Protein AF-A0A7I5ED34-F1 (afdb_monomer)

InterPro domains:
  IPR027806 Harbinger transposase-derived nuclease domain [PF13359] (6-135)

Radius of gyration: 24.77 Å; Cα contacts (8 Å, |Δi|>4): 84; chains: 1; bounding box: 63×50×74 Å

Sequence (184 aa):
MLLAFDVGAPGREGDAGVHTRSNIRTLIDNNDRLFLPRETWKCWPSAAVPLRKTTVDVLVDCGFAQGHRFVRPYKRARSDAPGKRRFNAKHSGVRRVVESTFCMLSRRFGLLQSSIQMEPSHAADVVVSLLVLHNLILGWRMQSREAEGLPSEILRELHPLEDRSQEVEEEVRSAVQVELIRVD

Solvent-accessible surface area (backbone atoms only — not comparable to full-atom values): 11478 Å² total; per-residue (Å²): 129,82,89,80,87,86,79,72,74,64,87,88,57,52,70,47,57,50,43,73,73,32,70,66,44,54,50,61,71,75,39,63,84,84,46,86,64,84,73,73,72,75,70,66,96,79,60,96,55,84,77,71,93,67,72,65,82,39,82,44,56,79,77,45,76,83,48,90,45,38,42,52,60,66,55,76,97,73,26,84,50,70,69,46,42,54,48,36,54,51,51,53,50,54,49,50,53,53,53,48,51,51,48,52,50,34,68,72,39,59,69,71,74,52,86,73,94,57,60,64,70,61,46,32,53,52,49,52,50,51,55,53,51,53,39,51,55,49,51,51,54,48,51,53,53,54,49,73,73,47,61,74,74,58,59,62,69,74,55,88,66,77,75,57,65,58,61,52,52,50,53,54,51,51,53,56,54,58,56,65,68,72,77,120

Secondary structure (DSSP, 8-state):
----------TTS-HHHHHHHSHHHHHHHH-GGGS--TTTTS--TT-SS---S----EE--TTSPP-SSEEPPPPGGG--SHHHHHHHHHHHHHHHHHHHHHHHHHHH-GGGGS---S-HHHHHHHHHHHHHHHHHHHHHHHHHHHHHTS-HHHHHHT--S--THHHHHHHHHHHHHHHHHT--

Structure (mmCIF, N/CA/C/O backbone):
data_AF-A0A7I5ED34-F1
#
_entry.id   AF-A0A7I5ED34-F1
#
loop_
_atom_site.group_PDB
_atom_site.id
_atom_site.type_symbol
_atom_site.label_atom_id
_atom_site.label_alt_id
_atom_site.label_comp_id
_atom_site.label_asym_id
_atom_site.label_entity_id
_atom_site.label_seq_id
_atom_site.pdbx_PDB_ins_code
_atom_site.Cartn_x
_atom_site.Cartn_y
_atom_site.Cartn_z
_atom_site.occupancy
_atom_site.B_iso_or_equiv
_atom_site.auth_seq_id
_atom_site.auth_comp_id
_atom_site.auth_asym_id
_atom_site.auth_atom_id
_atom_site.pdbx_PDB_model_num
ATOM 1 N N . MET A 1 1 ? -3.509 7.866 0.348 1.00 80.06 1 MET A N 1
ATOM 2 C CA . MET A 1 1 ? -4.824 7.199 0.319 1.00 80.06 1 MET A CA 1
ATOM 3 C C . MET A 1 1 ? -4.589 5.719 0.112 1.00 80.06 1 MET A C 1
ATOM 5 O O . MET A 1 1 ? -3.797 5.367 -0.755 1.00 80.06 1 MET A O 1
ATOM 9 N N . LEU A 1 2 ? -5.214 4.881 0.930 1.00 86.81 2 LEU A N 1
ATOM 10 C CA . LEU A 1 2 ? -5.152 3.424 0.832 1.00 86.81 2 LEU A CA 1
ATOM 11 C C . LEU A 1 2 ? -6.393 2.930 0.087 1.00 86.81 2 LEU A C 1
ATOM 13 O O . LEU A 1 2 ? -7.500 3.305 0.457 1.00 86.81 2 LEU A O 1
ATOM 17 N N . LEU A 1 3 ? -6.205 2.129 -0.960 1.00 85.31 3 LEU A N 1
ATOM 18 C CA . LEU A 1 3 ? -7.299 1.670 -1.828 1.00 85.31 3 LEU A CA 1
ATOM 19 C C . LEU A 1 3 ? -7.878 0.323 -1.391 1.00 85.31 3 LEU A C 1
ATOM 21 O O . LEU A 1 3 ? -9.085 0.127 -1.429 1.00 85.31 3 LEU A O 1
ATOM 25 N N . ALA A 1 4 ? -7.010 -0.599 -0.987 1.00 86.31 4 ALA A N 1
ATOM 26 C CA . ALA A 1 4 ? -7.378 -1.925 -0.521 1.00 86.31 4 ALA A CA 1
ATOM 27 C C . ALA A 1 4 ? -6.369 -2.373 0.537 1.00 86.31 4 ALA A C 1
ATOM 29 O O . ALA A 1 4 ? -5.183 -2.042 0.450 1.00 86.31 4 ALA A O 1
ATOM 30 N N . PHE A 1 5 ? -6.846 -3.116 1.526 1.00 89.25 5 PHE A N 1
ATOM 31 C CA . PHE A 1 5 ? -6.038 -3.688 2.593 1.00 89.25 5 PHE A CA 1
ATOM 32 C C . PHE A 1 5 ? -6.630 -5.035 3.012 1.00 89.25 5 PHE A C 1
ATOM 34 O O . PHE A 1 5 ? -7.834 -5.250 2.898 1.00 89.25 5 PHE A O 1
ATOM 41 N N . ASP A 1 6 ? -5.761 -5.933 3.461 1.00 89.81 6 ASP A N 1
ATOM 42 C CA . ASP A 1 6 ? -6.108 -7.230 4.036 1.00 89.81 6 ASP A CA 1
ATOM 43 C C . ASP A 1 6 ? -5.361 -7.342 5.369 1.00 89.81 6 ASP A C 1
ATOM 45 O O . ASP A 1 6 ? -4.166 -7.034 5.433 1.00 89.81 6 ASP A O 1
ATOM 49 N N . VAL A 1 7 ? -6.077 -7.671 6.443 1.00 90.50 7 VAL A N 1
ATOM 50 C CA . VAL A 1 7 ? -5.601 -7.576 7.832 1.00 90.50 7 VAL A CA 1
ATOM 51 C C . VAL A 1 7 ? -5.946 -8.872 8.561 1.00 90.50 7 VAL A C 1
ATOM 53 O O . VAL A 1 7 ? -7.004 -9.448 8.340 1.00 90.50 7 VAL A O 1
ATOM 56 N N . GLY A 1 8 ? -5.054 -9.320 9.449 1.00 87.25 8 GLY A N 1
ATOM 57 C CA . GLY A 1 8 ? -5.261 -10.528 10.261 1.00 87.25 8 GLY A CA 1
ATOM 58 C C . GLY A 1 8 ? -4.441 -11.742 9.816 1.00 87.25 8 GLY A C 1
ATOM 59 O O . GLY A 1 8 ? -4.631 -12.840 10.333 1.00 87.25 8 GLY A O 1
ATOM 60 N N . ALA A 1 9 ? -3.504 -11.563 8.884 1.00 87.44 9 ALA A N 1
ATOM 61 C CA . ALA A 1 9 ? -2.612 -12.635 8.468 1.00 87.44 9 ALA A CA 1
ATOM 62 C C . ALA A 1 9 ? -1.679 -13.099 9.612 1.00 87.44 9 ALA A C 1
ATOM 64 O O . ALA A 1 9 ? -1.175 -12.266 10.373 1.00 87.44 9 ALA A O 1
ATOM 65 N N . PRO A 1 10 ? -1.386 -14.410 9.731 1.00 85.56 10 PRO A N 1
ATOM 66 C CA . PRO A 1 10 ? -0.461 -14.913 10.741 1.00 85.56 10 PRO A CA 1
ATOM 67 C C . PRO A 1 10 ? 0.959 -14.372 10.529 1.00 85.56 10 PRO A C 1
ATOM 69 O O . PRO A 1 10 ? 1.538 -14.548 9.462 1.00 85.56 10 PRO A O 1
ATOM 72 N N . GLY A 1 11 ? 1.587 -13.824 11.573 1.00 82.19 11 GLY A N 1
ATOM 73 C CA . GLY A 1 11 ? 2.927 -13.217 11.468 1.00 82.19 11 GLY A CA 1
ATOM 74 C C . GLY A 1 11 ? 4.078 -14.178 11.124 1.00 82.19 11 GLY A C 1
ATOM 75 O O . GLY A 1 11 ? 5.193 -13.733 10.873 1.00 82.19 11 GLY A O 1
ATOM 76 N N . ARG A 1 12 ? 3.838 -15.497 11.116 1.00 85.88 12 ARG A N 1
ATOM 77 C CA . ARG A 1 12 ? 4.816 -16.507 10.666 1.00 85.88 12 ARG A CA 1
ATOM 78 C C . ARG A 1 12 ? 4.838 -16.688 9.150 1.00 85.88 12 ARG A C 1
ATOM 80 O O . ARG A 1 12 ? 5.728 -17.358 8.632 1.00 85.88 12 ARG A O 1
ATOM 87 N N . GLU A 1 13 ? 3.843 -16.162 8.454 1.00 86.06 13 GLU A N 1
ATOM 88 C CA . GLU A 1 13 ? 3.728 -16.298 7.014 1.00 86.06 13 GLU A CA 1
ATOM 89 C C . GLU A 1 13 ? 4.404 -15.127 6.301 1.00 86.06 13 GLU A C 1
ATOM 91 O O . GLU A 1 13 ? 4.307 -13.982 6.729 1.00 86.06 13 GLU A O 1
ATOM 96 N N . GLY A 1 14 ? 5.104 -15.413 5.202 1.00 85.81 14 GLY A N 1
ATOM 97 C CA . GLY A 1 14 ? 5.686 -14.362 4.370 1.00 85.81 14 GLY A CA 1
ATOM 98 C C . GLY A 1 14 ? 4.637 -13.664 3.502 1.00 85.81 14 GLY A C 1
ATOM 99 O O . GLY A 1 14 ? 3.661 -14.286 3.081 1.00 85.81 14 GLY A O 1
ATOM 100 N N . ASP A 1 15 ? 4.895 -12.407 3.140 1.00 85.88 15 ASP A N 1
ATOM 101 C CA . ASP A 1 15 ? 3.981 -11.544 2.370 1.00 85.88 15 ASP A CA 1
ATOM 102 C C . ASP A 1 15 ? 3.427 -12.194 1.094 1.00 85.88 15 ASP A C 1
ATOM 104 O O . ASP A 1 15 ? 2.257 -12.035 0.752 1.00 85.88 15 ASP A O 1
ATOM 108 N N . ALA A 1 16 ? 4.257 -12.959 0.380 1.00 86.12 16 ALA A N 1
ATOM 109 C CA . ALA A 1 16 ? 3.841 -13.645 -0.840 1.00 86.12 16 ALA A CA 1
ATOM 110 C C . ALA A 1 16 ? 2.847 -14.787 -0.569 1.00 86.12 16 ALA A C 1
ATOM 112 O O . ALA A 1 16 ? 1.948 -15.020 -1.380 1.00 86.12 16 ALA A O 1
ATOM 113 N N . GLY A 1 17 ? 2.993 -15.485 0.563 1.00 87.31 17 GLY A N 1
ATOM 114 C CA . GLY A 1 17 ? 2.063 -16.525 1.005 1.00 87.31 17 GLY A CA 1
ATOM 115 C C . GLY A 1 17 ? 0.721 -15.920 1.402 1.00 87.31 17 GLY A C 1
ATOM 116 O O . GLY A 1 17 ? -0.308 -16.306 0.845 1.00 87.31 17 GLY A O 1
ATOM 117 N N . VAL A 1 18 ? 0.765 -14.878 2.241 1.00 90.00 18 VAL A N 1
ATOM 118 C CA . VAL A 1 18 ? -0.416 -14.100 2.647 1.00 90.00 18 VAL A CA 1
ATOM 119 C C . VAL A 1 18 ? -1.164 -13.591 1.421 1.00 90.00 18 VAL A C 1
ATOM 121 O O . VAL A 1 18 ? -2.361 -13.822 1.272 1.00 90.00 18 VAL A O 1
ATOM 124 N N . HIS A 1 19 ? -0.448 -12.970 0.481 1.00 88.00 19 HIS A N 1
ATOM 125 C CA . HIS A 1 19 ? -1.055 -12.469 -0.740 1.00 88.00 19 HIS A CA 1
ATOM 126 C C . HIS A 1 19 ? -1.705 -13.583 -1.563 1.00 88.00 19 HIS A C 1
ATOM 128 O O . HIS A 1 19 ? -2.830 -13.414 -2.015 1.00 88.00 19 HIS A O 1
ATOM 134 N N . THR A 1 20 ? -1.053 -14.735 -1.729 1.00 88.00 20 THR A N 1
ATOM 135 C CA . THR A 1 20 ? -1.601 -15.851 -2.521 1.00 88.00 20 THR A CA 1
ATOM 136 C C . THR A 1 20 ? -2.941 -16.357 -1.975 1.00 88.00 20 THR A C 1
ATOM 138 O O . THR A 1 20 ? -3.776 -16.810 -2.752 1.00 88.00 20 THR A O 1
ATOM 141 N N . ARG A 1 21 ? -3.165 -16.246 -0.660 1.00 87.94 21 ARG A N 1
ATOM 142 C CA . ARG A 1 21 ? -4.398 -16.676 0.020 1.00 87.94 21 ARG A CA 1
ATOM 143 C C . ARG A 1 21 ? -5.402 -15.542 0.270 1.00 87.94 21 ARG A C 1
ATOM 145 O O . ARG A 1 21 ? -6.499 -15.806 0.748 1.00 87.94 21 ARG A O 1
ATOM 152 N N . SER A 1 22 ? -5.030 -14.303 -0.050 1.00 88.50 22 SER A N 1
ATOM 153 C CA . SER A 1 22 ? -5.836 -13.106 0.206 1.00 88.50 22 SER A CA 1
ATOM 154 C C . SER A 1 22 ? -7.034 -12.971 -0.733 1.00 88.50 22 SER A C 1
ATOM 156 O O . SER A 1 22 ? -6.974 -13.309 -1.919 1.00 88.50 22 SER A O 1
ATOM 158 N N . ASN A 1 23 ? -8.088 -12.318 -0.242 1.00 88.31 23 ASN A N 1
ATOM 159 C CA . ASN A 1 23 ? -9.198 -11.877 -1.090 1.00 88.31 23 ASN A CA 1
ATOM 160 C C . ASN A 1 23 ? -8.744 -10.847 -2.135 1.00 88.31 23 ASN A C 1
ATOM 162 O O . ASN A 1 23 ? -9.302 -10.791 -3.230 1.00 88.31 23 ASN A O 1
ATOM 166 N N . ILE A 1 24 ? -7.697 -10.069 -1.833 1.00 87.62 24 ILE A N 1
ATOM 167 C CA . ILE A 1 24 ? -7.099 -9.109 -2.770 1.00 87.62 24 ILE A CA 1
ATOM 168 C C . ILE A 1 24 ? -6.571 -9.825 -4.014 1.00 87.62 24 ILE A C 1
ATOM 170 O O . ILE A 1 24 ? -6.765 -9.342 -5.127 1.00 87.62 24 ILE A O 1
ATOM 174 N N . ARG A 1 25 ? -5.926 -10.985 -3.857 1.00 86.94 25 ARG A N 1
ATOM 175 C CA . ARG A 1 25 ? -5.443 -11.773 -4.995 1.00 86.94 25 ARG A CA 1
ATOM 176 C C . ARG A 1 25 ? -6.594 -12.218 -5.888 1.00 86.94 25 ARG A C 1
ATOM 178 O O . ARG A 1 25 ? -6.539 -11.980 -7.091 1.00 86.94 25 ARG A O 1
ATOM 185 N N . THR A 1 26 ? -7.640 -12.786 -5.298 1.00 87.75 26 THR A N 1
ATOM 186 C CA . THR A 1 26 ? -8.850 -13.207 -6.017 1.00 87.75 26 THR A CA 1
ATOM 187 C C . THR A 1 26 ? -9.525 -12.030 -6.721 1.00 87.75 26 THR A C 1
ATOM 189 O O . THR A 1 26 ? -9.927 -12.143 -7.878 1.00 87.75 26 THR A O 1
ATOM 192 N N . LEU A 1 27 ? -9.599 -10.868 -6.065 1.00 86.44 27 LEU A N 1
ATOM 193 C CA . LEU A 1 27 ? -10.137 -9.641 -6.648 1.00 86.44 27 LEU A CA 1
ATOM 194 C C . LEU A 1 27 ? -9.326 -9.205 -7.876 1.00 86.44 27 LEU A C 1
ATOM 196 O O . LEU A 1 27 ? -9.913 -8.932 -8.920 1.00 86.44 27 LEU A O 1
ATOM 200 N N . ILE A 1 28 ? -7.995 -9.168 -7.769 1.00 85.06 28 ILE A N 1
ATOM 201 C CA . ILE A 1 28 ? -7.093 -8.776 -8.863 1.00 85.06 28 ILE A CA 1
ATOM 202 C C . ILE A 1 28 ? -7.163 -9.769 -10.031 1.00 85.06 28 ILE A C 1
ATOM 204 O O . ILE A 1 28 ? -7.111 -9.358 -11.192 1.00 85.06 28 ILE A O 1
ATOM 208 N N . ASP A 1 29 ? -7.261 -11.065 -9.744 1.00 84.25 29 ASP A N 1
ATOM 209 C CA . ASP A 1 29 ? -7.297 -12.104 -10.772 1.00 84.25 29 ASP A CA 1
ATOM 210 C C . ASP A 1 29 ? -8.635 -12.128 -11.521 1.00 84.25 29 ASP A C 1
ATOM 212 O O . ASP A 1 29 ? -8.624 -12.294 -12.737 1.00 84.25 29 ASP A O 1
ATOM 216 N N . ASN A 1 30 ? -9.756 -11.885 -10.832 1.00 85.94 30 ASN A N 1
ATOM 217 C CA . ASN A 1 30 ? -11.099 -11.958 -11.419 1.00 85.94 30 ASN A CA 1
ATOM 218 C C . ASN A 1 30 ? -11.594 -10.643 -12.045 1.00 85.94 30 ASN A C 1
ATOM 220 O O . ASN A 1 30 ? -12.629 -10.635 -12.710 1.00 85.94 30 ASN A O 1
ATOM 224 N N . ASN A 1 31 ? -10.911 -9.517 -11.815 1.00 82.62 31 ASN A N 1
ATOM 225 C CA . ASN A 1 31 ? -11.381 -8.196 -12.242 1.00 82.62 31 ASN A CA 1
ATOM 226 C C . ASN A 1 31 ? -10.402 -7.485 -13.183 1.00 82.62 31 ASN A C 1
ATOM 228 O O . ASN A 1 31 ? -9.980 -6.359 -12.924 1.00 82.62 31 ASN A O 1
ATOM 232 N N . ASP A 1 32 ? -10.106 -8.098 -14.328 1.00 75.75 32 ASP A N 1
ATOM 233 C CA . ASP A 1 32 ? -9.274 -7.512 -15.392 1.00 75.75 32 ASP A CA 1
ATOM 234 C C . ASP A 1 32 ? -9.704 -6.103 -15.798 1.00 75.75 32 ASP A C 1
ATOM 236 O O . ASP A 1 32 ? -8.861 -5.254 -16.067 1.00 75.75 32 ASP A O 1
ATOM 240 N N . ARG A 1 33 ? -11.015 -5.846 -15.790 1.00 74.00 33 ARG A N 1
ATOM 241 C CA . ARG A 1 33 ? -11.611 -4.553 -16.151 1.00 74.00 33 ARG A CA 1
ATOM 242 C C . ARG A 1 33 ? -11.225 -3.389 -15.235 1.00 74.00 33 ARG A C 1
ATOM 244 O O . ARG A 1 33 ? -11.393 -2.246 -15.639 1.00 74.00 33 ARG A O 1
ATOM 251 N N . LEU A 1 34 ? -10.767 -3.657 -14.006 1.00 72.75 34 LEU A N 1
ATOM 252 C CA . LEU A 1 34 ? -10.311 -2.607 -13.083 1.00 72.75 34 LEU A CA 1
ATOM 253 C C . LEU A 1 34 ? -8.949 -2.037 -13.491 1.00 72.75 34 LEU A C 1
ATOM 255 O O . LEU A 1 34 ? -8.541 -0.991 -12.989 1.00 72.75 34 LEU A O 1
ATOM 259 N N . PHE A 1 35 ? -8.249 -2.723 -14.390 1.00 72.62 35 PHE A N 1
ATOM 260 C CA . PHE A 1 35 ? -6.930 -2.348 -14.862 1.00 72.62 35 PHE A CA 1
ATOM 261 C C . PHE A 1 35 ? -7.003 -1.870 -16.308 1.00 72.62 35 PHE A C 1
ATOM 263 O O . PHE A 1 35 ? -7.912 -2.224 -17.063 1.00 72.62 35 PHE A O 1
ATOM 270 N N . LEU A 1 36 ? -6.053 -1.017 -16.693 1.00 65.12 36 LEU A N 1
ATOM 271 C CA . LEU A 1 36 ? -6.052 -0.423 -18.024 1.00 65.12 36 LEU A CA 1
ATOM 272 C C . LEU A 1 36 ? -5.967 -1.530 -19.090 1.00 65.12 36 LEU A C 1
ATOM 274 O O . LEU A 1 36 ? -5.094 -2.400 -18.994 1.00 65.12 36 LEU A O 1
ATOM 278 N N . PRO A 1 37 ? -6.831 -1.506 -20.125 1.00 59.62 37 PRO A N 1
ATOM 279 C CA . PRO A 1 37 ? -6.781 -2.506 -21.180 1.00 59.62 37 PRO A CA 1
ATOM 280 C C . PRO A 1 37 ? -5.399 -2.532 -21.834 1.00 59.62 37 PRO A C 1
ATOM 282 O O . PRO A 1 37 ? -4.824 -1.494 -22.159 1.00 59.62 37 PRO A O 1
ATOM 285 N N . ARG A 1 38 ? -4.870 -3.731 -22.097 1.00 55.97 38 ARG A N 1
ATOM 286 C CA . ARG A 1 38 ? -3.532 -3.922 -22.695 1.00 55.97 38 ARG A CA 1
ATOM 287 C C . ARG A 1 38 ? -3.364 -3.252 -24.068 1.00 55.97 38 ARG A C 1
ATOM 289 O O . ARG A 1 38 ? -2.241 -3.098 -24.545 1.00 55.97 38 ARG A O 1
ATOM 296 N N . GLU A 1 39 ? -4.470 -2.869 -24.695 1.00 53.19 39 GLU A N 1
ATOM 297 C CA . GLU A 1 39 ? -4.548 -2.370 -26.065 1.00 53.19 39 GLU A CA 1
ATOM 298 C C . GLU A 1 39 ? -4.614 -0.837 -26.173 1.00 53.19 39 GLU A C 1
ATOM 300 O O . GLU A 1 39 ? -4.341 -0.298 -27.246 1.00 53.19 39 GLU A O 1
ATOM 305 N N . THR A 1 40 ? -4.896 -0.111 -25.083 1.00 48.97 40 THR A N 1
ATOM 306 C CA . THR A 1 40 ? -5.078 1.357 -25.115 1.00 48.97 40 THR A CA 1
ATOM 307 C C . THR A 1 40 ? -3.772 2.148 -25.173 1.00 48.97 40 THR A C 1
ATOM 309 O O . THR A 1 40 ? -3.797 3.367 -25.305 1.00 48.97 40 THR A O 1
ATOM 312 N N . TRP A 1 41 ? -2.609 1.487 -25.157 1.00 50.47 41 TRP A N 1
ATOM 313 C CA . TRP A 1 41 ? -1.309 2.170 -25.206 1.00 50.47 41 TRP A CA 1
ATOM 314 C C . TRP A 1 41 ? -0.846 2.577 -26.614 1.00 50.47 41 TRP A C 1
ATOM 316 O O . TRP A 1 41 ? 0.321 2.928 -26.820 1.00 50.47 41 TRP A O 1
ATOM 326 N N . LYS A 1 42 ? -1.740 2.544 -27.610 1.00 43.66 42 LYS A N 1
ATOM 327 C CA . LYS A 1 42 ? -1.461 3.154 -28.910 1.00 43.66 42 LYS A CA 1
ATOM 328 C C . LYS A 1 42 ? -1.428 4.675 -28.738 1.00 43.66 42 LYS A C 1
ATOM 330 O O . LYS A 1 42 ? -2.455 5.334 -28.731 1.00 43.66 42 LYS A O 1
ATOM 335 N N . CYS A 1 43 ? -0.200 5.182 -28.656 1.00 43.47 43 CYS A N 1
ATOM 336 C CA . CYS A 1 43 ? 0.181 6.580 -28.842 1.00 43.47 43 CYS A CA 1
ATOM 337 C C . CYS A 1 43 ? -0.083 7.491 -27.630 1.00 43.47 43 CYS A C 1
ATOM 339 O O . CYS A 1 43 ? -1.101 8.167 -27.539 1.00 43.47 43 CYS A O 1
ATOM 341 N N . TRP A 1 44 ? 0.918 7.623 -26.750 1.00 44.25 44 TRP A N 1
ATOM 342 C CA . TRP A 1 44 ? 1.095 8.904 -26.061 1.00 44.25 44 TRP A CA 1
ATOM 343 C C . TRP A 1 44 ? 1.510 9.941 -27.126 1.00 44.25 44 TRP A C 1
ATOM 345 O O . TRP A 1 44 ? 2.506 9.675 -27.808 1.00 44.25 44 TRP A O 1
ATOM 355 N N . PRO A 1 45 ? 0.830 11.095 -27.289 1.00 47.97 45 PRO A N 1
ATOM 356 C CA . PRO A 1 45 ? 0.982 11.974 -28.463 1.00 47.97 45 PRO A CA 1
ATOM 357 C C . PRO A 1 45 ? 2.368 12.614 -28.671 1.00 47.97 45 PRO A C 1
ATOM 359 O O . PRO A 1 45 ? 2.557 13.371 -29.614 1.00 47.97 45 PRO A O 1
ATOM 362 N N . SER A 1 46 ? 3.349 12.345 -27.803 1.00 50.84 46 SER A N 1
ATOM 363 C CA . SER A 1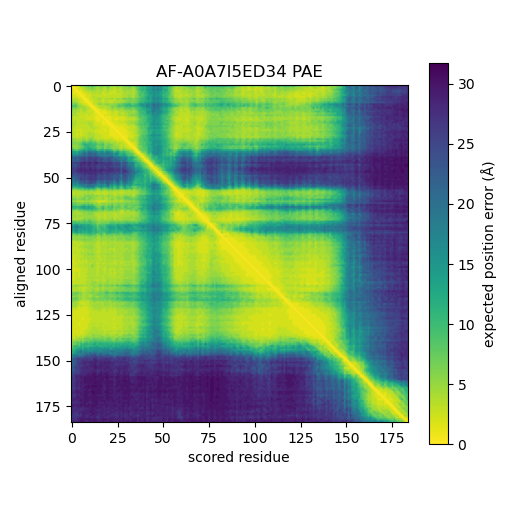 46 ? 4.675 12.978 -27.851 1.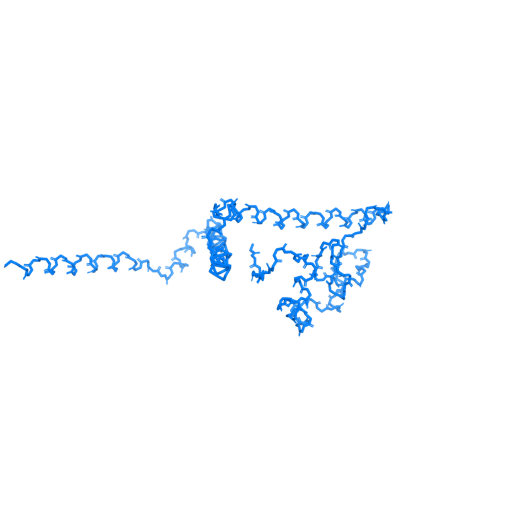00 50.84 46 SER A CA 1
ATOM 364 C C . SER A 1 46 ? 5.849 12.029 -27.554 1.00 50.84 46 SER A C 1
ATOM 366 O O . SER A 1 46 ? 6.985 12.464 -27.382 1.00 50.84 46 SER A O 1
ATOM 368 N N . ALA A 1 47 ? 5.616 10.715 -27.463 1.00 51.41 47 ALA A N 1
ATOM 369 C CA . ALA A 1 47 ? 6.689 9.765 -27.167 1.00 51.41 47 ALA A CA 1
ATOM 370 C C . ALA A 1 47 ? 7.319 9.223 -28.464 1.00 51.41 47 ALA A C 1
ATOM 372 O O . ALA A 1 47 ? 6.798 8.293 -29.069 1.00 51.41 47 ALA A O 1
ATOM 373 N N . ALA A 1 48 ? 8.490 9.745 -28.848 1.00 46.34 48 ALA A N 1
ATOM 374 C CA . ALA A 1 48 ? 9.321 9.255 -29.964 1.00 46.34 48 ALA A CA 1
ATOM 375 C C . ALA A 1 48 ? 9.915 7.841 -29.749 1.00 46.34 48 ALA A C 1
ATOM 377 O O . ALA A 1 48 ? 10.779 7.388 -30.495 1.00 46.34 48 ALA A O 1
ATOM 378 N N . VAL A 1 49 ? 9.476 7.133 -28.708 1.00 47.97 49 VAL A N 1
ATOM 379 C CA . VAL A 1 49 ? 9.912 5.780 -28.374 1.00 47.97 49 VAL A CA 1
ATOM 380 C C . VAL A 1 49 ? 8.662 4.911 -28.302 1.00 47.97 49 VAL A C 1
ATOM 382 O O . VAL A 1 49 ? 7.760 5.253 -27.532 1.00 47.97 49 VAL A O 1
ATOM 385 N N . PRO A 1 50 ? 8.592 3.781 -29.035 1.00 43.97 50 PRO A N 1
ATOM 386 C CA . PRO A 1 50 ? 7.511 2.823 -28.873 1.00 43.97 50 PRO A CA 1
ATOM 387 C C . PRO A 1 50 ? 7.473 2.407 -27.406 1.00 43.97 50 PRO A C 1
ATOM 389 O O . PRO A 1 50 ? 8.405 1.765 -26.908 1.00 43.97 50 PRO A O 1
ATOM 392 N N . LEU A 1 51 ? 6.427 2.820 -26.690 1.00 48.34 51 LEU A N 1
ATOM 393 C CA . LEU A 1 51 ? 6.193 2.381 -25.324 1.00 48.34 51 LEU A CA 1
ATOM 394 C C . LEU A 1 51 ? 6.026 0.865 -25.402 1.00 48.34 51 LEU A C 1
ATOM 396 O O . LEU A 1 51 ? 5.046 0.352 -25.940 1.00 48.34 51 LEU A O 1
ATOM 400 N N . ARG A 1 52 ? 7.077 0.144 -24.992 1.00 44.62 52 ARG A N 1
ATOM 401 C CA . ARG A 1 52 ? 7.095 -1.314 -25.045 1.00 44.62 52 ARG A CA 1
ATOM 402 C C . ARG A 1 52 ? 5.885 -1.824 -24.272 1.00 44.62 52 ARG A C 1
ATOM 404 O O . ARG A 1 52 ? 5.606 -1.360 -23.171 1.00 44.62 52 ARG A O 1
ATOM 411 N N . LYS A 1 53 ? 5.212 -2.774 -24.912 1.00 47.62 53 LYS A N 1
ATOM 412 C CA . LYS A 1 53 ? 3.983 -3.488 -24.561 1.00 47.62 53 LYS A CA 1
ATOM 413 C C . LYS A 1 53 ? 4.075 -4.209 -23.206 1.00 47.62 53 LYS A C 1
ATOM 415 O O . LYS A 1 53 ? 3.996 -5.430 -23.147 1.00 47.62 53 LYS A O 1
ATOM 420 N N . THR A 1 54 ? 4.283 -3.475 -22.121 1.00 50.16 54 THR A N 1
ATOM 421 C CA . THR A 1 54 ? 4.317 -4.037 -20.773 1.00 50.16 54 THR A CA 1
ATOM 422 C C . THR A 1 54 ? 3.317 -3.280 -19.920 1.00 50.16 54 THR A C 1
ATOM 424 O O . THR A 1 54 ? 3.663 -2.362 -19.183 1.00 50.16 54 THR A O 1
ATOM 427 N N . THR A 1 55 ? 2.053 -3.668 -20.064 1.00 54.34 55 THR A N 1
ATOM 428 C CA . THR A 1 55 ? 0.979 -3.332 -19.130 1.00 54.34 55 THR A CA 1
ATOM 429 C C . THR A 1 55 ? 1.306 -4.047 -17.826 1.00 54.34 55 THR A C 1
ATOM 431 O O . THR A 1 55 ? 1.155 -5.264 -17.703 1.00 54.34 55 THR A O 1
ATOM 434 N N . VAL A 1 56 ? 1.942 -3.305 -16.929 1.00 59.06 56 VAL A N 1
ATOM 435 C CA . VAL A 1 56 ? 2.254 -3.718 -15.569 1.00 59.06 56 VAL A CA 1
ATOM 436 C C . VAL A 1 56 ? 1.353 -2.893 -14.690 1.00 59.06 56 VAL A C 1
ATOM 438 O O . VAL A 1 56 ? 1.554 -1.685 -14.577 1.00 59.06 56 VAL A O 1
ATOM 441 N N . ASP A 1 57 ? 0.389 -3.554 -14.074 1.00 69.56 57 ASP A N 1
ATOM 442 C CA . ASP A 1 57 ? -0.627 -2.854 -13.302 1.00 69.56 57 ASP A CA 1
ATOM 443 C C . ASP A 1 57 ? -0.199 -2.690 -11.843 1.00 69.56 57 ASP A C 1
ATOM 445 O O . ASP A 1 57 ? -0.521 -1.689 -11.207 1.00 69.56 57 ASP A O 1
ATOM 449 N N . VAL A 1 58 ? 0.578 -3.643 -11.310 1.00 81.00 58 VAL A N 1
ATOM 450 C CA . VAL A 1 58 ? 0.950 -3.661 -9.894 1.00 81.00 58 VAL A CA 1
ATOM 451 C C . VAL A 1 58 ? 2.443 -3.955 -9.714 1.00 81.00 58 VAL A C 1
ATOM 453 O O . VAL A 1 58 ? 2.989 -4.963 -10.175 1.00 81.00 58 VAL A O 1
ATOM 456 N N . LEU A 1 59 ? 3.125 -3.050 -9.013 1.00 87.50 59 LEU A N 1
ATOM 457 C CA . LEU A 1 59 ? 4.524 -3.202 -8.619 1.00 87.50 59 LEU A CA 1
ATOM 458 C C . LEU A 1 59 ? 4.593 -3.975 -7.303 1.00 87.50 59 LEU A C 1
ATOM 460 O O . LEU A 1 59 ? 3.947 -3.601 -6.330 1.00 87.50 59 LEU A O 1
ATOM 464 N N . VAL A 1 60 ? 5.404 -5.028 -7.273 1.00 88.62 60 VAL A N 1
ATOM 465 C CA . VAL A 1 60 ? 5.562 -5.903 -6.103 1.00 88.62 60 VAL A CA 1
ATOM 466 C C . VAL A 1 60 ? 7.018 -5.980 -5.667 1.00 88.62 60 VAL A C 1
ATOM 468 O O . VAL A 1 60 ? 7.926 -5.620 -6.428 1.00 88.62 60 VAL A O 1
ATOM 471 N N . ASP A 1 61 ? 7.256 -6.447 -4.444 1.00 86.31 61 ASP A N 1
ATOM 472 C CA . ASP A 1 61 ? 8.611 -6.665 -3.949 1.00 86.31 61 ASP A CA 1
ATOM 473 C C . ASP A 1 61 ? 9.236 -7.972 -4.480 1.00 86.31 61 ASP A C 1
ATOM 475 O O . ASP A 1 61 ? 8.573 -8.817 -5.082 1.00 86.31 61 ASP A O 1
ATOM 479 N N . CYS A 1 62 ? 10.540 -8.151 -4.260 1.00 82.19 62 CYS A N 1
ATOM 480 C CA . CYS A 1 62 ? 11.310 -9.319 -4.692 1.00 82.19 62 CYS A CA 1
ATOM 481 C C . CYS A 1 62 ? 10.755 -10.665 -4.198 1.00 82.19 62 CYS A C 1
ATOM 483 O O . CYS A 1 62 ? 11.020 -11.678 -4.848 1.00 82.19 62 CYS A O 1
ATOM 485 N N . GLY A 1 63 ? 10.043 -10.681 -3.066 1.00 82.44 63 GLY A N 1
ATOM 486 C CA . GLY A 1 63 ? 9.461 -11.889 -2.474 1.00 82.44 63 GLY A CA 1
ATOM 487 C C . GLY A 1 63 ? 8.261 -12.451 -3.240 1.00 82.44 63 GLY A C 1
ATOM 488 O O . GLY A 1 63 ? 7.918 -13.614 -3.062 1.00 82.44 63 GLY A O 1
ATOM 489 N N . PHE A 1 64 ? 7.647 -11.663 -4.124 1.00 84.69 64 PHE A N 1
ATOM 490 C CA . PHE A 1 64 ? 6.459 -12.070 -4.868 1.00 84.69 64 PHE A CA 1
ATOM 491 C C . PHE A 1 64 ? 6.815 -12.849 -6.140 1.00 84.69 64 PHE A C 1
ATOM 493 O O . PHE A 1 64 ? 7.823 -12.592 -6.814 1.00 84.69 64 PHE A O 1
ATOM 500 N N . ALA A 1 65 ? 5.944 -13.792 -6.507 1.00 78.12 65 ALA A N 1
ATOM 501 C CA . ALA A 1 65 ? 6.036 -14.483 -7.784 1.00 78.12 65 ALA A CA 1
ATOM 502 C C . ALA A 1 65 ? 5.810 -13.499 -8.944 1.00 78.12 65 ALA A C 1
ATOM 504 O O . ALA A 1 65 ? 4.936 -12.631 -8.894 1.00 78.12 65 ALA A O 1
ATOM 505 N N . GLN A 1 66 ? 6.601 -13.640 -10.011 1.00 74.31 66 GLN A N 1
ATOM 506 C CA . GLN A 1 66 ? 6.354 -12.892 -11.241 1.00 74.31 66 GLN A CA 1
ATOM 507 C C . GLN A 1 66 ? 5.037 -13.393 -11.842 1.00 74.31 66 GLN A C 1
ATOM 509 O O . GLN A 1 66 ? 4.908 -14.583 -12.118 1.00 74.31 66 GLN A O 1
ATOM 514 N N . GLY A 1 67 ? 4.080 -12.492 -12.046 1.00 71.31 67 GLY A N 1
ATOM 515 C CA . GLY A 1 67 ? 2.763 -12.826 -12.579 1.00 71.31 67 GLY A CA 1
ATOM 516 C C . GLY A 1 67 ? 2.400 -11.985 -13.794 1.00 71.31 67 GLY A C 1
ATOM 517 O O . GLY A 1 67 ? 3.105 -11.046 -14.157 1.00 71.31 67 GLY A O 1
ATOM 518 N N . HIS A 1 68 ? 1.250 -12.295 -14.388 1.00 67.50 68 HIS A N 1
ATOM 519 C CA . HIS A 1 68 ? 0.685 -11.569 -15.530 1.00 67.50 68 HIS A CA 1
ATOM 520 C C . HIS A 1 68 ? 0.470 -10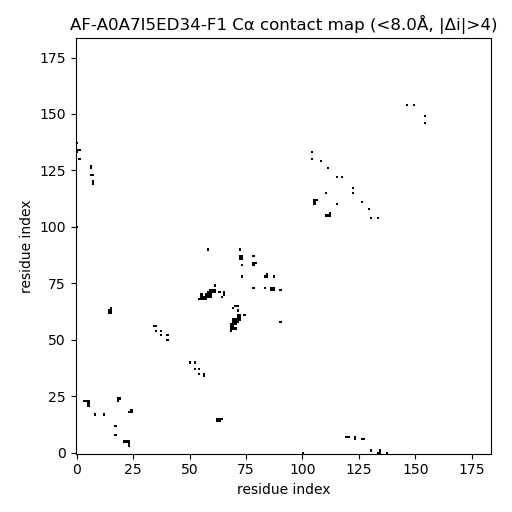.064 -15.259 1.00 67.50 68 HIS A C 1
ATOM 522 O O . HIS A 1 68 ? 0.569 -9.260 -16.186 1.00 67.50 68 HIS A O 1
ATOM 528 N N . ARG A 1 69 ? 0.223 -9.680 -13.995 1.00 75.75 69 ARG A N 1
ATOM 529 C CA . ARG A 1 69 ? -0.005 -8.286 -13.558 1.00 75.75 69 ARG A CA 1
ATOM 530 C C . ARG A 1 69 ? 1.069 -7.724 -12.624 1.00 75.75 69 ARG A C 1
ATOM 532 O O . ARG A 1 69 ? 1.083 -6.523 -12.367 1.00 75.75 69 ARG A O 1
ATOM 539 N N . PHE A 1 70 ? 1.962 -8.578 -12.121 1.00 83.62 70 PHE A N 1
ATOM 540 C CA . PHE A 1 70 ? 2.955 -8.206 -11.117 1.00 83.62 70 PHE A CA 1
ATOM 541 C C . PHE A 1 70 ? 4.337 -8.040 -11.711 1.00 83.62 70 PHE A C 1
ATOM 543 O O . PHE A 1 70 ? 4.860 -8.950 -12.361 1.00 83.62 70 PHE A O 1
ATOM 550 N N . VAL A 1 71 ? 4.978 -6.914 -11.397 1.00 85.56 71 VAL A N 1
ATOM 551 C CA . VAL A 1 71 ? 6.396 -6.727 -11.695 1.00 85.56 71 VAL A CA 1
ATOM 552 C C . VAL A 1 71 ? 7.201 -6.430 -10.452 1.00 85.56 71 VAL A C 1
ATOM 554 O O . VAL A 1 71 ? 6.982 -5.463 -9.724 1.00 85.56 71 VAL A O 1
ATOM 557 N N . ARG A 1 72 ? 8.205 -7.283 -10.286 1.00 86.88 72 ARG A N 1
ATOM 558 C CA . ARG A 1 72 ? 9.266 -7.161 -9.300 1.00 86.88 72 ARG A CA 1
ATOM 559 C C . ARG A 1 72 ? 10.419 -6.310 -9.838 1.00 86.88 72 ARG A C 1
ATOM 561 O O . ARG A 1 72 ? 10.635 -6.263 -11.055 1.00 86.88 72 ARG A O 1
ATOM 568 N N . PRO A 1 73 ? 11.211 -5.684 -8.958 1.00 88.62 73 PRO A N 1
ATOM 569 C CA . PRO A 1 73 ? 12.426 -5.012 -9.383 1.00 88.62 73 PRO A CA 1
ATOM 570 C C . PRO A 1 73 ? 13.422 -6.032 -9.953 1.00 88.62 73 PRO A C 1
ATOM 572 O O . PRO A 1 73 ? 13.437 -7.212 -9.585 1.00 88.62 73 PRO A O 1
ATOM 575 N N . TYR A 1 74 ? 14.293 -5.584 -10.857 1.00 87.56 74 TYR A N 1
ATOM 576 C CA . TYR A 1 74 ? 15.399 -6.416 -11.314 1.00 87.56 74 TYR A CA 1
ATOM 577 C C . TYR A 1 74 ? 16.323 -6.713 -10.135 1.00 87.56 74 TYR A C 1
ATOM 579 O O . TYR A 1 74 ? 16.725 -5.802 -9.407 1.00 87.56 74 TYR A O 1
ATOM 587 N N . LYS A 1 75 ? 16.722 -7.980 -9.982 1.00 85.44 75 LYS A N 1
ATOM 588 C CA . LYS A 1 75 ? 17.753 -8.361 -9.009 1.00 85.44 75 LYS A CA 1
ATOM 589 C C . LYS A 1 75 ? 19.007 -7.516 -9.239 1.00 85.44 75 LYS A C 1
ATOM 591 O O . LYS A 1 75 ? 19.416 -7.333 -10.386 1.00 85.44 75 LYS A O 1
ATOM 596 N N . ARG A 1 76 ? 19.634 -7.047 -8.155 1.00 79.69 76 ARG A N 1
ATOM 597 C CA . ARG A 1 76 ? 20.807 -6.156 -8.209 1.00 79.69 76 ARG A CA 1
ATOM 598 C C . ARG A 1 76 ? 21.925 -6.730 -9.088 1.00 79.69 76 ARG A C 1
ATOM 600 O O . ARG A 1 76 ? 22.411 -6.026 -9.963 1.00 79.69 76 ARG A O 1
ATOM 607 N N . ALA A 1 77 ? 22.188 -8.032 -8.960 1.00 77.38 77 ALA A N 1
ATOM 608 C CA . ALA A 1 77 ? 23.164 -8.787 -9.757 1.00 77.38 77 ALA A CA 1
ATOM 609 C C . ALA A 1 77 ? 22.843 -8.919 -11.263 1.00 77.38 77 ALA A C 1
ATOM 611 O O . ALA A 1 77 ? 23.617 -9.507 -12.001 1.00 77.38 77 ALA A O 1
ATOM 612 N N . ARG A 1 78 ? 21.669 -8.466 -11.723 1.00 77.56 78 ARG A N 1
ATOM 613 C CA . ARG A 1 78 ? 21.254 -8.502 -13.140 1.00 77.56 78 ARG A CA 1
ATOM 614 C C . ARG A 1 78 ? 20.830 -7.123 -13.649 1.00 77.56 78 ARG A C 1
ATOM 616 O O . ARG A 1 78 ? 20.157 -7.034 -14.685 1.00 77.56 78 ARG A O 1
ATOM 623 N N . SER A 1 79 ? 21.150 -6.068 -12.895 1.00 76.81 79 SER A N 1
ATOM 624 C CA . SER A 1 79 ? 20.685 -4.698 -13.128 1.00 76.81 79 SER A CA 1
ATOM 625 C C . SER A 1 79 ? 21.703 -3.814 -13.855 1.00 76.81 79 SER A C 1
ATOM 627 O O . SER A 1 79 ? 21.505 -2.611 -13.908 1.00 76.81 79 SER A O 1
ATOM 629 N N . ASP A 1 80 ? 22.737 -4.391 -14.468 1.00 78.00 80 ASP A N 1
ATOM 630 C CA . ASP A 1 80 ? 23.905 -3.645 -14.978 1.00 78.00 80 ASP A CA 1
ATOM 631 C C . ASP A 1 80 ? 23.585 -2.754 -16.186 1.00 78.00 80 ASP A C 1
ATOM 633 O O . ASP A 1 80 ? 24.202 -1.713 -16.401 1.00 78.00 80 ASP A O 1
ATOM 637 N N . ALA A 1 81 ? 22.545 -3.108 -16.945 1.00 87.62 81 ALA A N 1
ATOM 638 C CA . ALA A 1 81 ? 22.081 -2.300 -18.064 1.00 87.62 81 ALA A CA 1
ATOM 639 C C . ALA A 1 81 ? 21.438 -0.975 -17.581 1.00 87.62 81 ALA A C 1
ATOM 641 O O . ALA A 1 81 ? 20.556 -1.008 -16.711 1.00 87.62 81 ALA A O 1
ATOM 642 N N . PRO A 1 82 ? 21.754 0.184 -18.200 1.00 84.75 82 PRO A N 1
ATOM 643 C CA . PRO A 1 82 ? 21.219 1.494 -17.805 1.00 84.75 82 PRO A CA 1
ATOM 644 C C . PRO A 1 82 ? 19.687 1.545 -17.694 1.00 84.75 82 PRO A C 1
ATOM 646 O O . PRO A 1 82 ? 19.142 2.120 -16.749 1.00 84.75 82 PRO A O 1
ATOM 649 N N . GLY A 1 83 ? 18.976 0.878 -18.609 1.00 85.38 83 GLY A N 1
ATOM 650 C CA . GLY A 1 83 ? 17.513 0.795 -18.578 1.00 85.38 83 GLY A CA 1
ATOM 651 C C . GLY A 1 83 ? 16.968 0.059 -17.348 1.00 85.38 83 GLY A C 1
ATOM 652 O O . GLY A 1 83 ? 15.988 0.503 -16.748 1.00 85.38 83 GLY A O 1
ATOM 653 N N . LYS A 1 84 ? 17.633 -1.018 -16.913 1.00 86.19 84 LYS A N 1
ATOM 654 C CA . LYS A 1 84 ? 17.243 -1.781 -15.715 1.00 86.19 84 LYS A CA 1
ATOM 655 C C . LYS A 1 84 ? 17.509 -0.987 -14.439 1.00 86.19 84 LYS A C 1
ATOM 657 O O . LYS A 1 84 ? 16.671 -0.994 -13.540 1.00 86.19 84 LYS A O 1
ATOM 662 N N . ARG A 1 85 ? 18.619 -0.240 -14.384 1.00 85.88 85 ARG A N 1
ATOM 663 C CA . ARG A 1 85 ? 18.903 0.691 -13.278 1.00 85.88 85 ARG A CA 1
ATOM 664 C C . ARG A 1 85 ? 17.831 1.766 -13.157 1.00 85.88 85 ARG A C 1
ATOM 666 O O . ARG A 1 85 ? 17.331 2.002 -12.062 1.00 85.88 85 ARG A O 1
ATOM 673 N N . ARG A 1 86 ? 17.446 2.387 -14.278 1.00 86.44 86 ARG A N 1
ATOM 674 C CA . ARG A 1 86 ? 16.387 3.407 -14.306 1.00 86.44 86 ARG A CA 1
ATOM 675 C C . ARG A 1 86 ? 15.044 2.839 -13.851 1.00 86.44 86 ARG A C 1
ATOM 677 O O . ARG A 1 86 ? 14.349 3.493 -13.077 1.00 86.44 86 ARG A O 1
ATOM 684 N N . PHE A 1 87 ? 14.703 1.624 -14.285 1.00 87.25 87 PHE A N 1
ATOM 685 C CA . PHE A 1 87 ? 13.507 0.924 -13.816 1.00 87.25 87 PHE A CA 1
ATOM 686 C C . PHE A 1 87 ? 13.541 0.696 -12.299 1.00 87.25 87 PHE A C 1
ATOM 688 O O . PHE A 1 87 ? 12.619 1.108 -11.601 1.00 87.25 87 PHE A O 1
ATOM 695 N N . ASN A 1 88 ? 14.627 0.123 -11.775 1.00 89.56 88 ASN A N 1
ATOM 696 C CA . ASN A 1 88 ? 14.779 -0.119 -10.340 1.00 89.56 88 ASN A CA 1
ATOM 697 C C . ASN A 1 88 ? 14.737 1.173 -9.518 1.00 89.56 88 ASN A C 1
ATOM 699 O O . ASN A 1 88 ? 14.128 1.189 -8.456 1.00 89.56 88 ASN A O 1
ATOM 703 N N . ALA A 1 89 ? 15.328 2.265 -10.009 1.00 88.81 89 ALA A N 1
ATOM 704 C CA . ALA A 1 89 ? 15.271 3.561 -9.336 1.00 88.81 89 ALA A CA 1
ATOM 705 C C . ALA A 1 89 ? 13.830 4.090 -9.230 1.00 88.81 89 ALA A C 1
ATOM 707 O O . ALA A 1 89 ? 13.433 4.591 -8.178 1.00 88.81 89 ALA A O 1
ATOM 708 N N . LYS A 1 90 ? 13.024 3.941 -10.292 1.00 87.81 90 LYS A N 1
ATOM 709 C CA . LYS A 1 90 ? 11.593 4.286 -10.265 1.00 87.81 90 LYS A CA 1
ATOM 710 C C . LYS A 1 90 ? 10.804 3.365 -9.335 1.00 87.81 90 LYS A C 1
ATOM 712 O O . LYS A 1 90 ? 10.007 3.867 -8.550 1.00 87.81 90 LYS A O 1
ATOM 717 N N . HIS A 1 91 ? 11.080 2.061 -9.363 1.00 89.50 91 HIS A N 1
ATOM 718 C CA . HIS A 1 91 ? 10.483 1.081 -8.448 1.00 89.50 91 HIS A CA 1
ATOM 719 C C . HIS A 1 91 ? 10.771 1.436 -6.978 1.00 89.50 91 HIS A C 1
ATOM 721 O O . HIS A 1 91 ? 9.852 1.537 -6.171 1.00 89.50 91 HIS A O 1
ATOM 727 N N . SER A 1 92 ? 12.023 1.774 -6.647 1.00 89.12 92 SER A N 1
ATOM 728 C CA . SER A 1 92 ? 12.390 2.266 -5.312 1.00 89.12 92 SER A CA 1
ATOM 729 C C . SER A 1 92 ? 11.687 3.574 -4.942 1.00 89.12 92 SER A C 1
ATOM 731 O O . SER A 1 92 ? 11.343 3.763 -3.782 1.00 89.12 92 SER A O 1
ATOM 733 N N . GLY A 1 93 ? 11.457 4.474 -5.901 1.00 89.06 93 GLY A N 1
ATOM 734 C CA . GLY A 1 93 ? 10.672 5.690 -5.673 1.00 89.06 93 GLY A CA 1
ATOM 735 C C . GLY A 1 93 ? 9.237 5.384 -5.243 1.00 89.06 93 GLY A C 1
ATOM 736 O O . GLY A 1 93 ? 8.763 5.959 -4.270 1.00 89.06 93 GLY A O 1
ATOM 737 N N . VAL A 1 94 ? 8.581 4.427 -5.905 1.00 88.56 94 VAL A N 1
ATOM 738 C CA . VAL A 1 94 ? 7.240 3.962 -5.513 1.00 88.56 94 VAL A CA 1
ATOM 739 C C . VAL A 1 94 ? 7.264 3.356 -4.111 1.00 88.56 94 VAL A C 1
ATOM 741 O O . VAL A 1 94 ? 6.424 3.710 -3.288 1.00 88.56 94 VAL A O 1
ATOM 744 N N . ARG A 1 95 ? 8.264 2.520 -3.797 1.00 89.00 95 ARG A N 1
ATOM 745 C CA . ARG A 1 95 ? 8.411 1.953 -2.449 1.00 89.00 95 ARG A CA 1
ATOM 746 C C . ARG A 1 95 ? 8.509 3.041 -1.378 1.00 89.00 95 ARG A C 1
ATOM 748 O O . ARG A 1 95 ? 7.796 2.962 -0.388 1.00 89.00 95 ARG A O 1
ATOM 755 N N . ARG A 1 96 ? 9.304 4.092 -1.607 1.00 90.88 96 ARG A N 1
ATOM 756 C CA . ARG A 1 96 ? 9.409 5.223 -0.666 1.00 90.88 96 ARG A CA 1
ATOM 757 C C . ARG A 1 96 ? 8.068 5.917 -0.433 1.00 90.88 96 ARG A C 1
ATOM 759 O O . ARG A 1 96 ? 7.803 6.336 0.685 1.00 90.88 96 ARG A O 1
ATOM 766 N N . VAL A 1 97 ? 7.225 6.052 -1.459 1.00 88.81 97 VAL A N 1
ATOM 767 C CA . VAL A 1 97 ? 5.878 6.637 -1.311 1.00 88.81 97 VAL A CA 1
ATOM 768 C C . VAL A 1 97 ? 4.993 5.745 -0.438 1.00 88.81 97 VAL A C 1
ATOM 770 O O . VAL A 1 97 ? 4.300 6.244 0.449 1.00 88.81 97 VAL A O 1
ATOM 773 N N . VAL A 1 98 ? 5.048 4.428 -0.649 1.00 88.25 98 VAL A N 1
ATOM 774 C CA . VAL A 1 98 ? 4.321 3.446 0.169 1.00 88.25 98 VAL A CA 1
ATOM 775 C C . VAL A 1 98 ? 4.807 3.485 1.622 1.00 88.25 98 VAL A C 1
ATOM 777 O O . VAL A 1 98 ? 4.007 3.700 2.528 1.00 88.25 98 VAL A O 1
ATOM 780 N N . GLU A 1 99 ? 6.118 3.375 1.848 1.00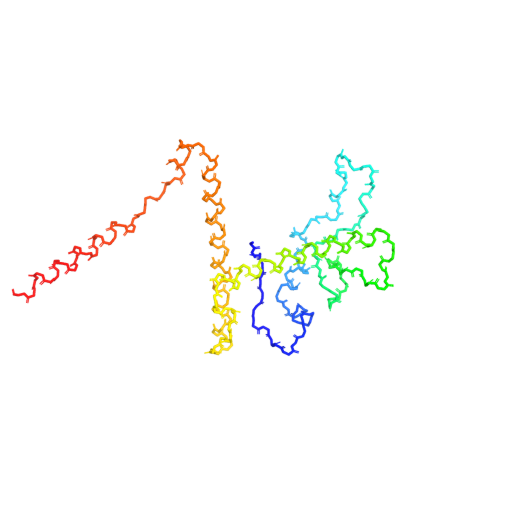 89.12 99 GLU A N 1
ATOM 781 C CA . GLU A 1 99 ? 6.746 3.458 3.176 1.00 89.12 99 GLU A CA 1
ATOM 782 C C . GLU A 1 99 ? 6.423 4.782 3.874 1.00 89.12 99 GLU A C 1
ATOM 784 O O . GLU A 1 99 ? 6.082 4.800 5.054 1.00 89.12 99 GLU A O 1
ATOM 789 N N . SER A 1 100 ? 6.470 5.900 3.145 1.00 90.38 100 SER A N 1
ATOM 790 C CA . SER A 1 100 ? 6.113 7.215 3.674 1.00 90.38 100 SER A CA 1
ATOM 791 C C . SER A 1 100 ? 4.643 7.279 4.085 1.00 90.38 100 SER A C 1
ATOM 793 O O . SER A 1 100 ? 4.344 7.834 5.141 1.00 90.38 100 SER A O 1
ATOM 795 N N . THR A 1 101 ? 3.738 6.668 3.314 1.00 88.69 101 THR A N 1
ATOM 796 C CA . THR A 1 101 ? 2.307 6.597 3.647 1.00 88.69 101 THR A CA 1
ATOM 797 C C . THR A 1 101 ? 2.087 5.816 4.941 1.00 88.69 101 THR A C 1
ATOM 799 O O . THR A 1 101 ? 1.413 6.311 5.844 1.00 88.69 101 THR A O 1
ATOM 802 N N . PHE A 1 102 ? 2.709 4.641 5.081 1.00 89.12 102 PHE A N 1
ATOM 803 C CA . PHE A 1 102 ? 2.631 3.860 6.319 1.00 89.12 102 PHE A CA 1
ATOM 804 C C . PHE A 1 102 ? 3.295 4.575 7.496 1.00 89.12 102 PHE A C 1
ATOM 806 O O . PHE A 1 102 ? 2.743 4.589 8.589 1.00 89.12 102 PHE A O 1
ATOM 813 N N . CYS A 1 103 ? 4.413 5.266 7.277 1.00 90.69 103 CYS A N 1
ATOM 814 C CA . CYS A 1 103 ? 5.056 6.071 8.309 1.00 90.69 103 CYS A CA 1
ATOM 815 C C . CYS A 1 103 ? 4.142 7.209 8.795 1.00 90.69 103 CYS A C 1
ATOM 817 O O . CYS A 1 103 ? 4.018 7.430 9.997 1.00 90.69 103 CYS A O 1
ATOM 819 N N . MET A 1 104 ? 3.455 7.910 7.886 1.00 90.19 104 MET A N 1
ATOM 820 C CA . MET A 1 104 ? 2.456 8.921 8.252 1.00 90.19 104 MET A CA 1
ATOM 821 C C . MET A 1 104 ? 1.288 8.315 9.030 1.00 90.19 104 MET A C 1
ATOM 823 O O . MET A 1 104 ? 0.800 8.930 9.977 1.00 90.19 104 MET A O 1
ATOM 827 N N . LEU A 1 105 ? 0.840 7.126 8.633 1.00 90.38 105 LEU A N 1
ATOM 828 C CA . LEU A 1 105 ? -0.242 6.406 9.286 1.00 90.38 105 LEU A CA 1
ATOM 829 C C . LEU A 1 105 ? 0.142 5.983 10.713 1.00 90.38 105 LEU A C 1
ATOM 831 O O . LEU A 1 105 ? -0.576 6.325 11.650 1.00 90.38 105 LEU A O 1
ATOM 835 N N . SER A 1 106 ? 1.309 5.362 10.902 1.00 90.69 106 SER A N 1
ATOM 836 C CA . SER A 1 106 ? 1.827 4.988 12.224 1.00 90.69 106 SER A CA 1
ATOM 837 C C . SER A 1 106 ? 2.124 6.204 13.100 1.00 90.69 106 SER A C 1
ATOM 839 O O . SER A 1 106 ? 1.866 6.174 14.297 1.00 90.69 106 SER A O 1
ATOM 841 N N . ARG A 1 107 ? 2.638 7.307 12.537 1.00 91.25 107 ARG A N 1
ATOM 842 C CA . ARG A 1 107 ? 2.853 8.561 13.287 1.00 91.25 107 ARG A CA 1
ATOM 843 C C . ARG A 1 107 ? 1.551 9.195 13.753 1.00 91.25 107 ARG A C 1
ATOM 845 O O . ARG A 1 107 ? 1.516 9.768 14.834 1.00 91.25 107 ARG A O 1
ATOM 852 N N . ARG A 1 108 ? 0.499 9.114 12.936 1.00 90.69 108 ARG A N 1
ATOM 853 C CA . ARG A 1 108 ? -0.826 9.635 13.283 1.00 90.69 108 ARG A CA 1
ATOM 854 C C . ARG A 1 108 ? -1.480 8.801 14.378 1.00 90.69 108 ARG A C 1
ATOM 856 O O . ARG A 1 108 ? -2.067 9.364 15.292 1.00 90.69 108 ARG A O 1
ATOM 863 N N . PHE A 1 109 ? -1.374 7.481 14.279 1.00 93.00 109 PHE A N 1
ATOM 864 C CA . PHE A 1 109 ? -1.970 6.560 15.235 1.00 93.00 109 PHE A CA 1
ATOM 865 C C . PHE A 1 109 ? -0.870 5.852 16.014 1.00 93.00 109 PHE A C 1
ATOM 867 O O . PHE A 1 109 ? -0.401 4.787 15.614 1.00 93.00 109 PHE A O 1
ATOM 874 N N . GLY A 1 110 ? -0.478 6.446 17.145 1.00 91.00 110 GLY A N 1
ATOM 875 C CA . GLY A 1 110 ? 0.579 5.912 18.012 1.00 91.00 110 GLY A CA 1
ATOM 876 C C . GLY A 1 110 ? 0.353 4.458 18.442 1.00 91.00 110 GLY A C 1
ATOM 877 O O . GLY A 1 110 ? 1.322 3.736 18.644 1.00 91.00 110 GLY A O 1
ATOM 878 N N . LEU A 1 111 ? -0.905 4.000 18.468 1.00 91.81 111 LEU A N 1
ATOM 879 C CA . LEU A 1 111 ? -1.275 2.606 18.729 1.00 91.81 111 LEU A CA 1
ATOM 880 C C . LEU A 1 111 ? -0.588 1.605 17.783 1.00 91.81 111 LEU A C 1
ATOM 882 O O . LEU A 1 111 ? -0.277 0.495 18.189 1.00 91.81 111 LEU A O 1
ATOM 886 N N . LEU A 1 112 ? -0.318 1.992 16.534 1.00 90.50 112 LEU A N 1
ATOM 887 C CA . LEU A 1 112 ? 0.323 1.122 15.541 1.00 90.50 112 LEU A CA 1
ATOM 888 C C . LEU A 1 112 ? 1.847 1.033 15.703 1.00 90.50 112 LEU A C 1
ATOM 890 O O . LEU A 1 112 ? 2.498 0.300 14.963 1.00 90.50 112 LEU A O 1
ATOM 894 N N . GLN A 1 113 ? 2.430 1.812 16.618 1.00 91.38 113 GLN A N 1
ATOM 895 C CA . GLN A 1 113 ? 3.860 1.769 16.934 1.00 91.38 113 GLN A CA 1
ATOM 896 C C . GLN A 1 113 ? 4.170 0.842 18.116 1.00 91.38 113 GLN A C 1
ATOM 898 O O . GLN A 1 113 ? 5.336 0.529 18.349 1.00 91.38 113 GLN A O 1
ATOM 903 N N . SER A 1 114 ? 3.151 0.411 18.862 1.00 89.75 114 SER A N 1
ATOM 904 C CA . SER A 1 114 ? 3.276 -0.487 20.008 1.00 89.75 114 SER A CA 1
ATOM 905 C C . SER A 1 114 ? 2.599 -1.832 19.743 1.00 89.75 114 SER A C 1
ATOM 907 O O . SER A 1 114 ? 1.834 -2.003 18.793 1.00 89.75 114 SER A O 1
ATOM 909 N N . SER A 1 115 ? 2.899 -2.825 20.583 1.00 87.19 115 SER A N 1
ATOM 910 C CA . SER A 1 115 ? 2.171 -4.090 20.566 1.00 87.19 115 SER A CA 1
ATOM 911 C C . SER A 1 115 ? 0.748 -3.877 21.084 1.00 87.19 115 SER A C 1
ATOM 913 O O . SER A 1 115 ? 0.538 -3.400 22.200 1.00 87.19 115 SER A O 1
ATOM 915 N N . ILE A 1 116 ? -0.238 -4.245 20.267 1.00 89.94 116 ILE A N 1
ATOM 916 C CA . ILE A 1 116 ? -1.651 -4.165 20.634 1.00 89.94 116 ILE A CA 1
ATOM 917 C C . ILE A 1 116 ? -1.962 -5.346 21.561 1.00 89.94 116 ILE A C 1
ATOM 919 O O . ILE A 1 116 ? -1.922 -6.500 21.140 1.00 89.94 116 ILE A O 1
ATOM 923 N N . GLN A 1 117 ? -2.245 -5.061 22.833 1.00 90.31 117 GLN A N 1
ATOM 924 C CA . GLN A 1 117 ? -2.571 -6.065 23.855 1.00 90.31 117 GLN A CA 1
ATOM 925 C C . GLN A 1 117 ? -4.052 -6.453 23.775 1.00 90.31 117 GLN A C 1
ATOM 927 O O . GLN A 1 117 ? -4.838 -6.159 24.673 1.00 90.31 117 GLN A O 1
ATOM 932 N N . MET A 1 118 ? -4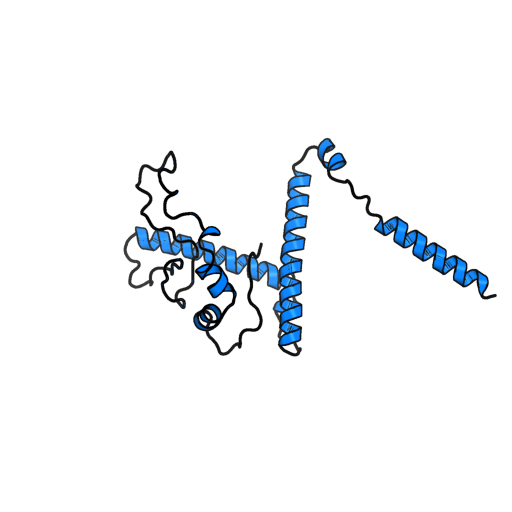.451 -7.050 22.654 1.00 91.62 118 MET A N 1
ATOM 933 C CA . MET A 1 118 ? -5.826 -7.472 22.394 1.00 91.62 118 MET A CA 1
ATOM 934 C C . MET A 1 118 ? -5.839 -8.822 21.685 1.00 91.62 118 MET A C 1
ATOM 936 O O . MET A 1 118 ? -4.833 -9.271 21.135 1.00 91.62 118 MET A O 1
ATOM 940 N N . GLU A 1 119 ? -7.000 -9.469 21.694 1.00 92.00 119 GLU A N 1
ATOM 941 C CA . GLU A 1 119 ? -7.215 -10.663 20.890 1.00 92.00 119 GLU A CA 1
ATOM 942 C C . GLU A 1 119 ? -7.102 -1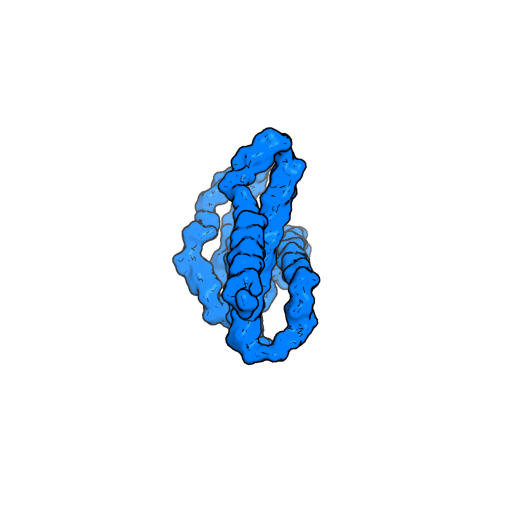0.298 19.383 1.00 92.00 119 GLU A C 1
ATOM 944 O O . GLU A 1 119 ? -7.523 -9.203 18.990 1.00 92.00 119 GLU A O 1
ATOM 949 N N . PRO A 1 120 ? -6.480 -11.152 18.540 1.00 89.62 120 PRO A N 1
ATOM 950 C CA . PRO A 1 120 ? -6.163 -10.818 17.150 1.00 89.62 120 PRO A CA 1
ATOM 951 C C . PRO A 1 120 ? -7.339 -10.351 16.289 1.00 89.62 120 PRO A C 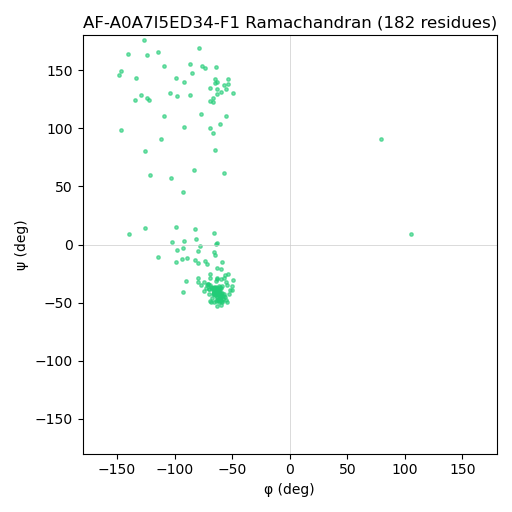1
ATOM 953 O O . PRO A 1 120 ? -7.131 -9.491 15.432 1.00 89.62 120 PRO A O 1
ATOM 956 N N . SER A 1 121 ? -8.551 -10.878 16.497 1.00 90.19 121 SER A N 1
ATOM 957 C CA . SER A 1 121 ? -9.728 -10.441 15.737 1.00 90.19 121 SER A CA 1
ATOM 958 C C . SER A 1 121 ? -10.109 -8.996 16.071 1.00 90.19 121 SER A C 1
ATOM 960 O O . SER A 1 121 ? -10.213 -8.165 15.171 1.00 90.19 121 SER A O 1
ATOM 962 N N . HIS A 1 122 ? -10.148 -8.641 17.357 1.00 92.50 122 HIS A N 1
ATOM 963 C CA . HIS A 1 122 ? -10.409 -7.264 17.781 1.00 92.50 122 HIS A CA 1
ATOM 964 C C . HIS A 1 122 ? -9.284 -6.310 17.363 1.00 92.50 122 HIS A C 1
ATOM 966 O O . HIS A 1 122 ? -9.535 -5.173 16.964 1.00 92.50 122 HIS A O 1
ATOM 972 N N . ALA A 1 123 ? -8.029 -6.765 17.425 1.00 92.75 123 ALA A N 1
ATOM 973 C CA . ALA A 1 123 ? -6.896 -5.982 16.948 1.00 92.75 123 ALA A CA 1
ATOM 974 C C . ALA A 1 123 ? -7.011 -5.687 15.441 1.00 92.75 123 ALA A C 1
ATOM 976 O O . ALA A 1 123 ? -6.703 -4.573 15.015 1.00 92.75 123 ALA A O 1
ATOM 977 N N . ALA A 1 124 ? -7.486 -6.648 14.640 1.00 92.56 124 ALA A N 1
ATOM 978 C CA . ALA A 1 124 ? -7.722 -6.451 13.213 1.00 92.56 124 ALA A CA 1
ATOM 979 C C . ALA A 1 124 ? -8.806 -5.394 12.954 1.00 92.56 124 ALA A C 1
ATOM 981 O O . ALA A 1 124 ? -8.569 -4.485 12.157 1.00 92.56 124 ALA A O 1
ATOM 982 N N . ASP A 1 125 ? -9.932 -5.441 13.671 1.00 93.88 125 ASP A N 1
ATOM 983 C CA . ASP A 1 125 ? -11.016 -4.455 13.544 1.00 93.88 125 ASP A CA 1
ATOM 984 C C . ASP A 1 125 ? -10.554 -3.037 13.896 1.00 93.88 125 ASP A C 1
ATOM 986 O O . ASP A 1 125 ? -10.855 -2.068 13.187 1.00 93.88 125 ASP A O 1
ATOM 990 N N . VAL A 1 126 ? -9.756 -2.906 14.960 1.00 94.62 126 VAL A N 1
ATOM 991 C CA . VAL A 1 126 ? -9.144 -1.629 15.342 1.00 94.62 126 VAL A CA 1
ATOM 992 C C . VAL A 1 126 ? -8.221 -1.133 14.232 1.00 94.62 126 VAL A C 1
ATOM 994 O O . VAL A 1 126 ? -8.332 0.019 13.814 1.00 94.62 126 VAL A O 1
ATOM 997 N N . VAL A 1 127 ? -7.339 -1.986 13.703 1.00 94.44 127 VAL A N 1
ATOM 998 C CA . VAL A 1 127 ? -6.432 -1.610 12.608 1.00 94.44 127 VAL A CA 1
ATOM 999 C C . VAL A 1 127 ? -7.224 -1.155 11.383 1.00 94.44 127 VAL A C 1
ATOM 1001 O O . VAL A 1 127 ? -6.950 -0.075 10.865 1.00 94.44 127 VAL A O 1
ATOM 1004 N N . VAL A 1 128 ? -8.232 -1.916 10.952 1.00 94.12 128 VAL A N 1
ATOM 1005 C CA . VAL A 1 128 ? -9.106 -1.560 9.822 1.00 94.12 128 VAL A CA 1
ATOM 1006 C C . VAL A 1 128 ? -9.766 -0.199 10.044 1.00 94.12 128 VAL A C 1
ATOM 1008 O O . VAL A 1 128 ? -9.722 0.658 9.157 1.00 94.12 128 VAL A O 1
ATOM 1011 N N . SER A 1 129 ? -10.293 0.045 11.243 1.00 95.19 129 SER A N 1
ATOM 1012 C CA . SER A 1 129 ? -10.900 1.328 11.615 1.00 95.19 129 SER A CA 1
ATOM 1013 C C . SER A 1 129 ? -9.908 2.489 11.483 1.00 95.19 129 SER A C 1
ATOM 1015 O O . SER A 1 129 ? -10.244 3.540 10.933 1.00 95.19 129 SER A O 1
ATOM 1017 N N . LEU A 1 130 ? -8.652 2.294 11.902 1.00 94.75 130 LEU A N 1
ATOM 1018 C CA . LEU A 1 130 ? -7.592 3.295 11.748 1.00 94.75 130 LEU A CA 1
ATOM 1019 C C . LEU A 1 130 ? -7.224 3.544 10.278 1.00 94.75 130 LEU A C 1
ATOM 1021 O O . LEU A 1 130 ? -6.961 4.691 9.904 1.00 94.75 130 LEU A O 1
ATOM 1025 N N . LEU A 1 131 ? -7.220 2.512 9.426 1.00 93.88 131 LEU A N 1
ATOM 1026 C CA . LEU A 1 131 ? -6.977 2.671 7.985 1.00 93.88 131 LEU A CA 1
ATOM 1027 C C . LEU A 1 131 ? -8.091 3.495 7.317 1.00 93.88 131 LEU A C 1
ATOM 1029 O O . LEU A 1 131 ? -7.803 4.392 6.520 1.00 93.88 131 LEU A O 1
ATOM 1033 N N . VAL A 1 132 ? -9.353 3.236 7.669 1.00 94.12 132 VAL A N 1
ATOM 1034 C CA . VAL A 1 132 ? -10.505 4.006 7.172 1.00 94.12 132 VAL A CA 1
ATOM 1035 C C . VAL A 1 132 ? -10.431 5.454 7.656 1.00 94.12 132 VAL A C 1
ATOM 1037 O O . VAL A 1 132 ? -10.500 6.380 6.846 1.00 94.12 132 VAL A O 1
ATOM 1040 N N . LEU A 1 133 ? -10.188 5.668 8.952 1.00 94.06 133 LEU A N 1
ATOM 1041 C CA . LEU A 1 133 ? -10.045 7.006 9.525 1.00 94.06 133 LEU A CA 1
ATOM 1042 C C . LEU A 1 133 ? -8.871 7.776 8.901 1.00 94.06 133 LEU A C 1
ATOM 1044 O O . LEU A 1 133 ? -8.971 8.979 8.652 1.00 94.06 133 LEU A O 1
ATOM 1048 N N . HIS A 1 134 ? -7.764 7.095 8.583 1.00 92.31 134 HIS A N 1
ATOM 1049 C CA . HIS A 1 134 ? -6.652 7.700 7.852 1.00 92.31 134 HIS A CA 1
ATOM 1050 C C . HIS A 1 134 ? -7.112 8.304 6.523 1.00 92.31 134 HIS A C 1
ATOM 1052 O O . HIS A 1 134 ? -6.751 9.443 6.211 1.00 92.31 134 HIS A O 1
ATOM 1058 N N . ASN A 1 135 ? -7.888 7.534 5.757 1.00 91.81 135 ASN A N 1
ATOM 1059 C CA . ASN A 1 135 ? -8.412 7.941 4.461 1.00 91.81 135 ASN A CA 1
ATOM 1060 C C . ASN A 1 135 ? -9.411 9.096 4.586 1.00 91.81 135 ASN A C 1
ATOM 1062 O O . ASN A 1 135 ? -9.299 10.044 3.815 1.00 91.81 135 ASN A O 1
ATOM 1066 N N . LEU A 1 136 ? -10.309 9.067 5.577 1.00 91.62 136 LEU A N 1
ATOM 1067 C CA . LEU A 1 136 ? -11.257 10.160 5.835 1.00 91.62 136 LEU A CA 1
ATOM 1068 C C . LEU A 1 136 ? -10.532 11.480 6.118 1.00 91.62 136 LEU A C 1
ATOM 1070 O O . LEU A 1 136 ? -10.776 12.478 5.449 1.00 91.62 136 LEU A O 1
ATOM 1074 N N . ILE A 1 137 ? -9.552 11.465 7.027 1.00 89.62 137 ILE A N 1
ATOM 1075 C CA . ILE A 1 137 ? -8.759 12.660 7.356 1.00 89.62 137 ILE A CA 1
ATOM 1076 C C . ILE A 1 137 ? -7.975 13.164 6.135 1.00 89.62 137 ILE A C 1
ATOM 1078 O O . ILE A 1 137 ? -7.789 14.369 5.966 1.00 89.62 137 ILE A O 1
ATOM 1082 N N . LEU A 1 138 ? -7.460 12.257 5.294 1.00 86.94 138 LEU A N 1
ATOM 1083 C CA . LEU A 1 138 ? -6.810 12.658 4.046 1.00 86.94 138 LEU A CA 1
ATOM 1084 C C . LEU A 1 138 ? -7.797 13.324 3.084 1.00 86.94 138 LEU A C 1
ATOM 1086 O O . LEU A 1 138 ? -7.439 14.349 2.513 1.00 86.94 138 LEU A O 1
ATOM 1090 N N . GLY A 1 139 ? -9.004 12.775 2.939 1.00 84.69 139 GLY A N 1
ATOM 1091 C CA . GLY A 1 139 ? -10.064 13.348 2.111 1.00 84.69 139 GLY A CA 1
ATOM 1092 C C . GLY A 1 139 ? -10.454 14.748 2.575 1.00 84.69 139 GLY A C 1
ATOM 1093 O O . GLY A 1 139 ? -10.427 15.680 1.777 1.00 84.69 139 GLY A O 1
ATOM 1094 N N . TRP A 1 140 ? -10.682 14.929 3.877 1.00 85.44 140 TRP A N 1
ATOM 1095 C CA . TRP A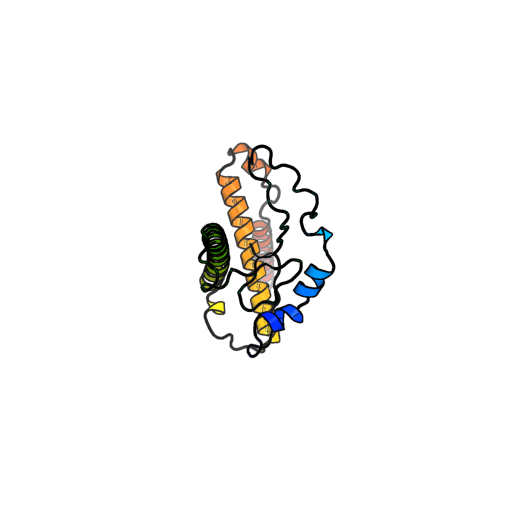 1 140 ? -10.984 16.244 4.448 1.00 85.44 140 TRP A CA 1
ATOM 1096 C C . TRP A 1 140 ? -9.856 17.244 4.221 1.00 85.44 140 TRP A C 1
ATOM 1098 O O . TRP A 1 140 ? -10.104 18.346 3.761 1.00 85.44 140 TRP A O 1
ATOM 1108 N N . ARG A 1 141 ? -8.592 16.861 4.447 1.00 78.69 141 ARG A N 1
ATOM 1109 C CA . ARG A 1 141 ? -7.455 17.762 4.183 1.00 78.69 141 ARG A CA 1
ATOM 1110 C C . ARG A 1 141 ? -7.304 18.122 2.709 1.00 78.69 141 ARG A C 1
ATOM 1112 O O . ARG A 1 141 ? -6.780 19.190 2.415 1.00 78.69 141 ARG A O 1
ATOM 1119 N N . MET A 1 142 ? -7.673 17.231 1.792 1.00 72.56 142 MET A N 1
ATOM 1120 C CA . MET A 1 142 ? -7.669 17.538 0.361 1.00 72.56 142 MET A CA 1
ATOM 1121 C C . MET A 1 142 ? -8.761 18.556 0.043 1.00 72.56 142 MET A C 1
ATOM 1123 O O . MET A 1 142 ? -8.443 19.596 -0.520 1.00 72.56 142 MET A O 1
ATOM 1127 N N . GLN A 1 143 ? -9.984 18.325 0.525 1.00 69.88 143 GLN A N 1
ATOM 1128 C CA . GLN A 1 143 ? -11.101 19.261 0.382 1.00 69.88 143 GLN A CA 1
ATOM 1129 C C . GLN A 1 143 ? -10.798 20.626 1.001 1.00 69.88 143 GLN A C 1
ATOM 1131 O O . GLN A 1 143 ? -11.036 21.634 0.358 1.00 69.88 143 GLN A O 1
ATOM 1136 N N . SER A 1 144 ? -10.213 20.686 2.202 1.00 68.06 144 SER A N 1
ATOM 1137 C CA . SER A 1 144 ? -9.840 21.955 2.840 1.00 68.06 144 SER A CA 1
ATOM 1138 C C . SER A 1 144 ? -8.775 22.716 2.049 1.00 68.06 144 SER A C 1
ATOM 1140 O O . SER A 1 144 ? -8.836 23.932 1.970 1.00 68.06 144 SER A O 1
ATOM 1142 N N . ARG A 1 145 ? -7.814 22.023 1.424 1.00 61.81 145 ARG A N 1
ATOM 1143 C CA . ARG A 1 145 ? -6.768 22.670 0.610 1.00 61.81 145 ARG A CA 1
ATOM 1144 C C . ARG A 1 145 ? -7.272 23.107 -0.760 1.00 61.81 145 ARG A C 1
ATOM 1146 O O . ARG A 1 145 ? -6.817 24.116 -1.283 1.00 61.81 145 ARG A O 1
ATOM 1153 N N . GLU A 1 146 ? -8.176 22.333 -1.351 1.00 61.16 146 GLU A N 1
ATOM 1154 C CA . GLU A 1 146 ? -8.889 22.721 -2.569 1.00 61.16 146 GLU A CA 1
ATOM 1155 C C . GLU A 1 146 ? -9.809 23.910 -2.283 1.00 61.16 146 GLU A C 1
ATOM 1157 O O . GLU A 1 146 ? -9.839 24.856 -3.064 1.00 61.16 146 GLU A O 1
ATOM 1162 N N . ALA A 1 147 ? -10.457 23.913 -1.117 1.00 57.56 147 ALA A N 1
ATOM 1163 C CA . ALA A 1 147 ? -11.238 25.027 -0.613 1.00 57.56 147 ALA A CA 1
ATOM 1164 C C . ALA A 1 147 ? -10.379 26.286 -0.390 1.00 57.56 147 ALA A C 1
ATOM 1166 O O . ALA A 1 147 ? -10.714 27.351 -0.889 1.00 57.56 147 ALA A O 1
ATOM 1167 N N . GLU A 1 148 ? -9.221 26.178 0.262 1.00 59.94 148 GLU A N 1
ATOM 1168 C CA . GLU A 1 148 ? -8.283 27.301 0.446 1.00 59.94 148 GLU A CA 1
ATOM 1169 C C . GLU A 1 148 ? -7.768 27.902 -0.881 1.00 59.94 148 GLU A C 1
ATOM 1171 O O . GLU A 1 148 ? -7.318 29.047 -0.902 1.00 59.94 148 GLU A O 1
ATOM 1176 N N . GLY A 1 149 ? -7.828 27.152 -1.989 1.00 60.31 149 GLY A N 1
ATOM 1177 C CA . GLY A 1 149 ? -7.460 27.614 -3.331 1.00 60.31 149 GLY A CA 1
ATOM 1178 C C . GLY A 1 149 ? -8.614 28.183 -4.167 1.00 60.31 149 GLY A C 1
ATOM 1179 O O . GLY A 1 149 ? -8.370 28.628 -5.291 1.00 60.31 149 GLY A O 1
ATOM 1180 N N . LEU A 1 150 ? -9.852 28.157 -3.662 1.00 57.19 150 LEU A N 1
ATOM 1181 C CA . LEU A 1 150 ? -11.050 28.626 -4.362 1.00 57.19 150 LEU A CA 1
ATOM 1182 C C . LEU A 1 150 ? -11.435 30.051 -3.913 1.00 57.19 150 LEU A C 1
ATOM 1184 O O . LEU A 1 150 ? -11.310 30.375 -2.731 1.00 57.19 150 LEU A O 1
ATOM 1188 N N . PRO A 1 151 ? -11.928 30.915 -4.826 1.00 57.88 151 PRO A N 1
ATOM 1189 C CA . PRO A 1 151 ? -12.468 32.224 -4.461 1.00 57.88 151 PRO A CA 1
ATOM 1190 C C . PRO A 1 151 ? -13.560 32.111 -3.388 1.00 57.88 151 PRO A C 1
ATOM 1192 O O . PRO A 1 151 ? -14.381 31.189 -3.424 1.00 57.88 151 PRO A O 1
ATOM 1195 N N . SER A 1 152 ? -13.585 33.070 -2.458 1.00 55.62 152 SER A N 1
ATOM 1196 C CA . SER A 1 152 ? -14.481 33.124 -1.291 1.00 55.62 152 SER A CA 1
ATOM 1197 C C . SER A 1 152 ? -15.963 32.909 -1.613 1.00 55.62 152 SER A C 1
ATOM 1199 O O . SER A 1 152 ? -16.707 32.379 -0.789 1.00 55.62 152 SER A O 1
ATOM 1201 N N . GLU A 1 153 ? -16.391 33.300 -2.810 1.00 58.47 153 GLU A N 1
ATOM 1202 C CA . GLU A 1 153 ? -17.758 33.177 -3.304 1.00 58.47 153 GLU A CA 1
ATOM 1203 C C . GLU A 1 153 ? -18.203 31.713 -3.479 1.00 58.47 153 GLU A C 1
ATOM 1205 O O . GLU A 1 153 ? -19.327 31.382 -3.118 1.00 58.47 153 GLU A O 1
ATOM 1210 N N . ILE A 1 154 ? -17.325 30.816 -3.948 1.00 58.94 154 ILE A N 1
ATOM 1211 C CA . ILE A 1 154 ? -17.659 29.396 -4.200 1.00 58.94 154 ILE A CA 1
ATOM 1212 C C . ILE A 1 154 ? -17.657 28.591 -2.891 1.00 58.94 154 ILE A C 1
ATOM 1214 O O . ILE A 1 154 ? -18.450 27.667 -2.710 1.00 58.94 154 ILE A O 1
ATOM 1218 N N . LEU A 1 155 ? -16.805 28.974 -1.937 1.00 51.78 155 LEU A N 1
ATOM 1219 C CA . LEU A 1 155 ? -16.752 28.358 -0.607 1.00 51.78 155 LEU A CA 1
ATOM 1220 C C . LEU A 1 155 ? -18.037 28.538 0.197 1.00 51.78 155 LEU A C 1
ATOM 1222 O O . LEU A 1 155 ? -18.375 27.674 1.003 1.00 51.78 155 LEU A O 1
ATOM 1226 N N . ARG A 1 156 ? -18.763 29.636 -0.041 1.00 53.88 156 ARG A N 1
ATOM 1227 C CA . ARG A 1 156 ? -20.079 29.874 0.562 1.00 53.88 156 ARG A CA 1
ATOM 1228 C C . ARG A 1 156 ? -21.165 28.967 -0.014 1.00 53.88 156 ARG A C 1
ATOM 1230 O O . ARG A 1 156 ? -22.050 28.565 0.730 1.00 53.88 156 ARG A O 1
ATOM 1237 N N . GLU A 1 157 ? -21.092 28.614 -1.297 1.00 57.25 157 GLU A N 1
ATOM 1238 C CA . GLU A 1 157 ? -22.066 27.716 -1.940 1.00 57.25 157 GLU A CA 1
ATOM 1239 C C . GLU A 1 157 ? -21.807 26.231 -1.636 1.00 57.25 157 GLU A C 1
ATOM 1241 O O . GLU A 1 157 ? -22.745 25.439 -1.574 1.00 57.25 157 GLU A O 1
ATOM 1246 N N . LEU A 1 158 ? -20.549 25.840 -1.397 1.00 52.41 158 LEU A N 1
ATOM 1247 C CA . LEU A 1 158 ? -20.158 24.457 -1.078 1.00 52.41 158 LEU A CA 1
ATOM 1248 C C . LEU A 1 158 ? -20.359 24.054 0.391 1.00 52.41 158 LEU A C 1
ATOM 1250 O O . LEU A 1 158 ? -20.042 22.921 0.756 1.00 52.41 158 LEU A O 1
ATOM 1254 N N . HIS A 1 159 ? -20.945 24.924 1.214 1.00 53.34 159 HIS A N 1
ATOM 1255 C CA . HIS A 1 159 ? -21.333 24.616 2.590 1.00 53.34 159 HIS A CA 1
ATOM 1256 C C . HIS A 1 159 ? -22.857 24.364 2.744 1.00 53.34 159 HIS A C 1
ATOM 1258 O O . HIS A 1 159 ? -23.493 25.044 3.543 1.00 53.34 159 HIS A O 1
ATOM 1264 N N . PRO A 1 160 ? -23.507 23.403 2.042 1.00 50.38 160 PRO A N 1
ATOM 1265 C CA . PRO A 1 160 ? -24.931 23.138 2.232 1.00 50.38 160 PRO A CA 1
ATOM 1266 C C . PRO A 1 160 ? -25.188 22.040 3.275 1.00 50.38 160 PRO A C 1
ATOM 1268 O O . PRO A 1 160 ? -26.003 21.157 3.037 1.00 50.38 160 PRO A O 1
ATOM 1271 N N . LEU A 1 161 ? -24.503 22.078 4.418 1.00 40.59 161 LEU A N 1
ATOM 1272 C CA . LEU A 1 161 ? -24.969 21.456 5.659 1.00 40.59 161 LEU A CA 1
ATOM 1273 C C . LEU A 1 161 ? -24.472 22.339 6.799 1.00 40.59 161 LEU A C 1
ATOM 1275 O O . LEU A 1 161 ? -23.302 22.283 7.181 1.00 40.59 161 LEU A O 1
ATOM 1279 N N . GLU A 1 162 ? -25.359 23.203 7.285 1.00 48.81 162 GLU A N 1
ATOM 1280 C CA . GLU A 1 162 ? -25.193 23.835 8.586 1.00 48.81 162 GLU A CA 1
ATOM 1281 C C . GLU A 1 162 ? -24.879 22.740 9.605 1.00 48.81 162 GLU A C 1
ATOM 1283 O O . GLU A 1 162 ? -25.527 21.688 9.649 1.00 48.81 162 GLU A O 1
ATOM 1288 N N . ASP A 1 163 ? -23.821 22.976 10.372 1.00 51.00 163 ASP A N 1
ATOM 1289 C CA . ASP A 1 163 ? -23.390 22.136 11.472 1.00 51.00 163 ASP A CA 1
ATOM 1290 C C . ASP A 1 163 ? -24.470 22.161 12.563 1.00 51.00 163 ASP A C 1
ATOM 1292 O O . ASP A 1 163 ? -24.397 22.899 13.542 1.00 51.00 163 ASP A O 1
ATOM 1296 N N . ARG A 1 164 ? -25.510 21.342 12.376 1.00 48.06 164 ARG A N 1
ATOM 1297 C CA . ARG A 1 164 ? -26.615 21.144 13.324 1.00 48.06 164 ARG A CA 1
ATOM 1298 C C . ARG A 1 164 ? -26.163 20.546 14.661 1.00 48.06 164 ARG A C 1
ATOM 1300 O O . ARG A 1 164 ? -26.991 20.318 15.537 1.00 48.06 164 ARG A O 1
ATOM 1307 N N . SER A 1 165 ? -24.867 20.296 14.839 1.00 56.44 165 SER A N 1
ATOM 1308 C CA . SER A 1 165 ? -24.281 19.866 16.108 1.00 56.44 165 SER A CA 1
ATOM 1309 C C . SER A 1 165 ? -24.537 20.883 17.222 1.00 56.44 165 SER A C 1
ATOM 1311 O O . SER A 1 165 ? -24.794 20.479 18.351 1.00 56.44 165 SER A O 1
ATOM 1313 N N . GLN A 1 166 ? -24.539 22.186 16.905 1.00 56.09 166 GLN A N 1
ATOM 1314 C CA . GLN A 1 166 ? -24.780 23.236 17.903 1.00 56.09 166 GLN A CA 1
ATOM 1315 C C . GLN A 1 166 ? -26.256 23.325 18.325 1.00 56.09 166 GLN A C 1
ATOM 1317 O O . GLN A 1 166 ? -26.536 23.438 19.515 1.00 56.09 166 GLN A O 1
ATOM 1322 N N . GLU A 1 167 ? -27.198 23.180 17.385 1.00 58.59 167 GLU A N 1
ATOM 1323 C CA . GLU A 1 167 ? -28.637 23.155 17.700 1.00 58.59 167 GLU A CA 1
ATOM 1324 C C . GLU A 1 167 ? -29.019 21.923 18.532 1.00 58.59 167 GLU A C 1
ATOM 1326 O O . GLU A 1 167 ? -29.786 22.031 19.485 1.00 58.59 167 GLU A O 1
ATOM 1331 N N . VAL A 1 168 ? -28.441 20.754 18.223 1.00 59.91 168 VAL A N 1
ATOM 1332 C CA . VAL A 1 168 ? -28.687 19.522 18.989 1.00 59.91 168 VAL A CA 1
ATOM 1333 C C . VAL A 1 168 ? -28.076 19.611 20.395 1.00 59.91 168 VAL A C 1
ATOM 1335 O O . VAL A 1 168 ? -28.687 19.138 21.352 1.00 59.91 168 VAL A O 1
ATOM 1338 N N . GLU A 1 169 ? -26.908 20.243 20.566 1.00 61.06 169 GLU A N 1
ATOM 1339 C CA . GLU A 1 169 ? -26.323 20.462 21.898 1.00 61.06 169 GLU A CA 1
ATOM 1340 C C . GLU A 1 169 ? -27.138 21.441 22.757 1.00 61.06 169 GLU A C 1
ATOM 1342 O O . GLU A 1 169 ? -27.278 21.214 23.964 1.00 61.06 169 GLU A O 1
ATOM 1347 N N . GLU A 1 170 ? -27.706 22.501 22.174 1.00 65.56 170 GLU A N 1
ATOM 1348 C CA . GLU A 1 170 ? -28.591 23.421 22.901 1.00 65.56 170 GLU A CA 1
ATOM 1349 C C . GLU A 1 170 ? -29.942 22.784 23.248 1.00 65.56 170 GLU A C 1
ATOM 1351 O O . GLU A 1 170 ? -30.432 22.969 24.366 1.00 65.56 170 GLU A O 1
ATOM 1356 N N . GLU A 1 171 ? -30.515 21.972 22.356 1.00 67.38 171 GLU A N 1
ATOM 1357 C CA . GLU A 1 171 ? -31.771 21.258 22.608 1.00 67.38 171 GLU A CA 1
ATOM 1358 C C . GLU A 1 171 ? -31.610 20.209 23.726 1.00 67.38 171 GLU A C 1
ATOM 1360 O O . GLU A 1 171 ? -32.434 20.139 24.643 1.00 67.38 171 GLU A O 1
ATOM 1365 N N . VAL A 1 172 ? -30.492 19.469 23.732 1.00 66.19 172 VAL A N 1
ATOM 1366 C CA . VAL A 1 172 ? -30.152 18.520 24.808 1.00 66.19 172 VAL A CA 1
ATOM 1367 C C . VAL A 1 172 ? -29.892 19.247 26.132 1.00 66.19 172 VAL A C 1
ATOM 1369 O O . VAL A 1 172 ? -30.375 18.803 27.175 1.00 66.19 172 VAL A O 1
ATOM 1372 N N . ARG A 1 173 ? -29.184 20.386 26.124 1.00 67.25 173 ARG A N 1
ATOM 1373 C CA . ARG A 1 173 ? -28.963 21.191 27.342 1.00 67.25 173 ARG A CA 1
ATOM 1374 C C . ARG A 1 173 ? -30.263 21.755 27.910 1.00 67.25 173 ARG A C 1
ATOM 1376 O O . ARG A 1 173 ? -30.456 21.711 29.123 1.00 67.25 173 ARG A O 1
ATOM 1383 N N . SER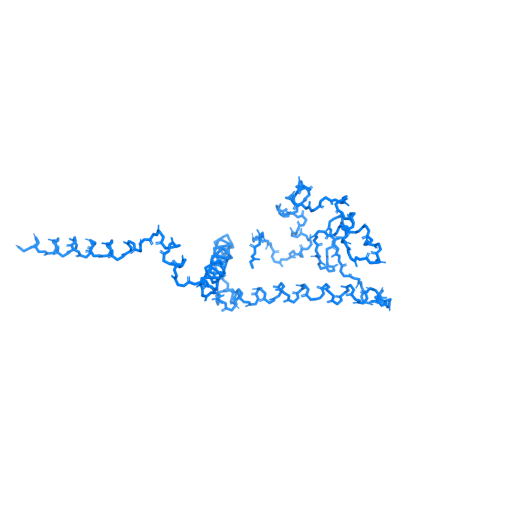 A 1 174 ? -31.157 22.238 27.050 1.00 69.19 174 SER A N 1
ATOM 1384 C CA . SER A 1 174 ? -32.473 22.746 27.445 1.00 69.19 174 SER A CA 1
ATOM 1385 C C . SER A 1 174 ? -33.338 21.644 28.068 1.00 69.19 174 SER A C 1
ATOM 1387 O O . SER A 1 174 ? -33.894 21.836 29.150 1.00 69.19 174 SER A O 1
ATOM 1389 N N . ALA A 1 175 ? -33.380 20.455 27.457 1.00 65.06 175 ALA A N 1
ATOM 1390 C CA . ALA A 1 175 ? -34.140 19.318 27.978 1.00 65.06 175 ALA A CA 1
ATOM 1391 C C . ALA A 1 175 ? -33.660 18.880 29.375 1.00 65.06 175 ALA A C 1
ATOM 1393 O O . ALA A 1 175 ? -34.480 18.709 30.277 1.00 65.06 175 ALA A O 1
ATOM 1394 N N . VAL A 1 176 ? -32.340 18.796 29.584 1.00 61.09 176 VAL A N 1
ATOM 1395 C CA . VAL A 1 176 ? -31.739 18.452 30.887 1.00 61.09 176 VAL A CA 1
ATOM 1396 C C . VAL A 1 176 ? -32.054 19.510 31.950 1.00 61.09 176 VAL A C 1
ATOM 1398 O O . VAL A 1 176 ? -32.312 19.178 33.107 1.00 61.09 176 VAL A O 1
ATOM 1401 N N . GLN A 1 177 ? -32.074 20.790 31.574 1.00 61.56 177 GLN A N 1
ATOM 1402 C CA . GLN A 1 177 ? -32.333 21.878 32.515 1.00 61.56 177 GLN A CA 1
ATOM 1403 C C . GLN A 1 177 ? -33.814 21.974 32.913 1.00 61.56 177 GLN A C 1
ATOM 1405 O O . GLN A 1 177 ? -34.117 22.294 34.060 1.00 61.56 177 GLN A O 1
ATOM 1410 N N . VAL A 1 178 ? -34.738 21.633 32.010 1.00 57.69 178 VAL A N 1
ATOM 1411 C CA . VAL A 1 178 ? -36.179 21.548 32.310 1.00 57.69 178 VAL A CA 1
ATOM 1412 C C . VAL A 1 178 ? -36.502 20.349 33.209 1.00 57.69 178 VAL A C 1
ATOM 1414 O O . VAL A 1 178 ? -37.398 20.437 34.050 1.00 57.69 178 VAL A O 1
ATOM 1417 N N . GLU A 1 179 ? -35.782 19.237 33.057 1.00 55.38 179 GLU A N 1
ATOM 1418 C CA . GLU A 1 179 ? -35.989 18.032 33.865 1.00 55.38 179 GLU A CA 1
ATOM 1419 C C . GLU A 1 179 ? -35.496 18.222 35.309 1.00 55.38 179 GLU A C 1
ATOM 1421 O O . GLU A 1 179 ? -36.164 17.789 36.244 1.00 55.38 179 GLU A O 1
ATOM 1426 N N . LEU A 1 180 ? -34.409 18.978 35.509 1.00 48.31 180 LEU A N 1
ATOM 1427 C CA . LEU A 1 180 ? -33.869 19.294 36.838 1.00 48.31 180 LEU A CA 1
ATOM 1428 C C . LEU A 1 180 ? -34.769 20.240 37.658 1.00 48.31 180 LEU A C 1
ATOM 1430 O O . LEU A 1 180 ? -34.780 20.168 38.879 1.00 48.31 180 LEU A O 1
ATOM 1434 N N . ILE A 1 181 ? -35.544 21.108 36.997 1.00 50.38 181 ILE A N 1
ATOM 1435 C CA . ILE A 1 181 ? -36.446 22.081 37.649 1.00 50.38 181 ILE A CA 1
ATOM 1436 C C . ILE A 1 181 ? -37.769 21.430 38.104 1.00 50.38 181 ILE A C 1
ATOM 1438 O O . ILE A 1 181 ? -38.496 22.001 38.912 1.00 50.38 181 ILE A O 1
ATOM 1442 N N . ARG A 1 182 ? -38.107 20.229 37.614 1.00 50.09 182 ARG A N 1
ATOM 1443 C CA . ARG A 1 182 ? -39.353 19.520 37.972 1.00 50.09 182 ARG A CA 1
ATOM 1444 C C . ARG A 1 182 ? -39.224 18.558 39.162 1.00 50.09 182 ARG A C 1
ATOM 1446 O O . ARG A 1 182 ? -40.201 17.876 39.462 1.00 50.09 182 ARG A O 1
ATOM 1453 N N . VAL A 1 183 ? -38.056 18.474 39.802 1.00 48.72 183 VAL A N 1
ATOM 1454 C CA . VAL A 1 183 ? -37.763 17.483 40.860 1.00 48.72 183 VAL A CA 1
ATOM 1455 C C . VAL A 1 183 ? -37.826 18.064 42.289 1.00 48.72 183 VAL A C 1
ATOM 1457 O O . VAL A 1 183 ? -37.657 17.305 43.238 1.00 48.72 183 VAL A O 1
ATOM 1460 N N . ASP A 1 184 ? -38.165 19.347 42.461 1.00 43.38 184 ASP A N 1
ATOM 1461 C CA . ASP A 1 184 ? -38.416 19.962 43.782 1.00 43.38 184 ASP A CA 1
ATOM 1462 C C . ASP A 1 184 ? -39.917 20.103 44.104 1.00 43.38 184 ASP A C 1
ATOM 1464 O O . ASP A 1 184 ? -40.600 20.941 43.466 1.00 43.38 184 ASP A O 1
#

pLDDT: mean 75.76, std 16.3, range [40.59, 95.19]

Mean predicted aligned error: 14.19 Å

Organism: Haemonchus contortus (NCBI:txid6289)

Foldseek 3Di:
DDDDDDALDDPVDDPQRCCVPDPVVVCCVVCPVVFDPLPPQPDPPDDPDRPPSQRAGDEDEPPHDDDNNYDYQPDPVRQPDPVSVVVNVVSVVVVVVVVVLVVVLCVVPVCNVDDDPDDSVVVRVVVVVSVVVSVVVVVVVVVVVVLVVDPPVVVVVVPPPDPCVVVVVVVVVVVVVVVVVPPD